Protein AF-A0A943XUE1-F1 (afdb_monomer_lite)

Structure (mmCIF, N/CA/C/O backbone):
data_AF-A0A943XUE1-F1
#
_entry.id   AF-A0A943XUE1-F1
#
loop_
_atom_site.group_PDB
_atom_site.id
_atom_site.type_symbol
_atom_site.label_atom_id
_atom_site.label_alt_id
_atom_site.label_comp_id
_atom_site.label_asym_id
_atom_site.label_entity_id
_atom_site.label_seq_id
_atom_site.pdbx_PDB_ins_code
_atom_site.Cartn_x
_atom_site.Cartn_y
_atom_site.Cartn_z
_atom_site.occupancy
_atom_site.B_iso_or_equiv
_atom_site.auth_seq_id
_atom_site.auth_comp_id
_atom_site.auth_asym_id
_atom_site.auth_atom_id
_atom_site.pdbx_PDB_model_num
ATOM 1 N N . MET A 1 1 ? 1.602 22.614 -31.320 1.00 66.50 1 MET A N 1
ATOM 2 C CA . MET A 1 1 ? 2.289 21.313 -31.301 1.00 66.50 1 MET A CA 1
ATOM 3 C C . MET A 1 1 ? 1.864 20.626 -30.026 1.00 66.50 1 MET A C 1
ATOM 5 O O . MET A 1 1 ? 1.993 21.239 -28.971 1.00 66.50 1 MET A O 1
ATOM 9 N N . GLY A 1 2 ? 1.195 19.482 -30.144 1.00 82.81 2 GLY A N 1
ATOM 10 C CA . GLY A 1 2 ? 0.862 18.646 -29.000 1.00 82.81 2 GLY A CA 1
ATOM 11 C C . GLY A 1 2 ? 2.062 17.785 -28.622 1.00 82.81 2 GLY A C 1
ATOM 12 O O . GLY A 1 2 ? 2.994 17.629 -29.408 1.00 82.81 2 GLY A O 1
ATOM 13 N N . HIS A 1 3 ? 2.031 17.239 -27.414 1.00 88.00 3 HIS A N 1
ATOM 14 C CA . HIS A 1 3 ? 3.008 16.267 -26.940 1.00 88.00 3 HIS A CA 1
ATOM 15 C C . HIS A 1 3 ? 2.251 15.032 -26.471 1.00 88.00 3 HIS A C 1
ATOM 17 O O . HIS A 1 3 ? 1.238 15.142 -25.774 1.00 88.00 3 HIS A O 1
ATOM 23 N N . CYS A 1 4 ? 2.730 13.863 -26.870 1.00 90.19 4 CYS A N 1
ATOM 24 C CA . CYS A 1 4 ? 2.205 12.579 -26.446 1.00 90.19 4 CYS A CA 1
ATOM 25 C C . CYS A 1 4 ? 3.261 11.897 -25.586 1.00 90.19 4 CYS A C 1
AT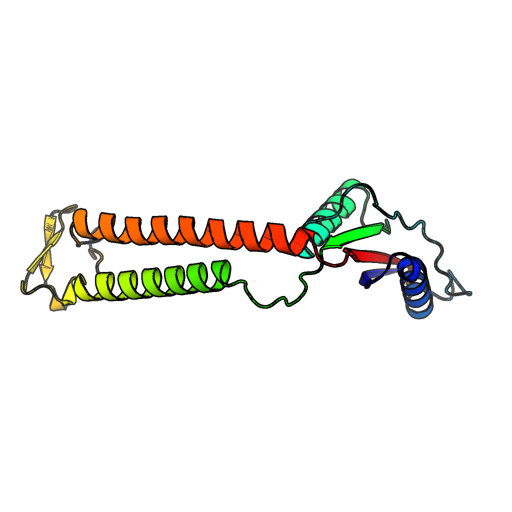OM 27 O O . CYS A 1 4 ? 4.371 11.670 -26.055 1.00 90.19 4 CYS A O 1
ATOM 29 N N . THR A 1 5 ? 2.925 11.580 -24.337 1.00 92.19 5 THR A N 1
ATOM 30 C CA . THR A 1 5 ? 3.843 10.943 -23.386 1.00 92.19 5 THR A CA 1
ATOM 31 C C . THR A 1 5 ? 3.242 9.648 -22.866 1.00 92.19 5 THR A C 1
ATOM 33 O O . THR A 1 5 ? 2.053 9.614 -22.547 1.00 92.19 5 THR A O 1
ATOM 36 N N . ASP A 1 6 ? 4.065 8.611 -22.733 1.00 93.62 6 ASP A N 1
ATOM 37 C CA . ASP A 1 6 ? 3.668 7.341 -22.128 1.00 93.62 6 ASP A CA 1
ATOM 38 C C . ASP A 1 6 ? 4.779 6.732 -21.256 1.00 93.62 6 ASP A C 1
ATOM 40 O O . ASP A 1 6 ? 5.960 7.074 -21.368 1.00 93.62 6 ASP A O 1
ATOM 44 N N . TYR A 1 7 ? 4.365 5.823 -20.375 1.00 95.00 7 TYR A N 1
ATOM 45 C CA . TYR A 1 7 ? 5.183 5.089 -19.421 1.00 95.00 7 TYR A CA 1
ATOM 46 C C . TYR A 1 7 ? 5.053 3.587 -19.667 1.00 95.00 7 TYR A C 1
ATOM 48 O O . TYR A 1 7 ? 4.097 2.935 -19.247 1.00 95.00 7 TYR A O 1
ATOM 56 N N . ILE A 1 8 ? 6.059 3.016 -20.320 1.00 95.44 8 ILE A N 1
ATOM 57 C CA . ILE A 1 8 ? 6.042 1.646 -20.824 1.00 95.44 8 ILE A CA 1
ATOM 58 C C . ILE A 1 8 ? 6.963 0.775 -19.968 1.00 95.44 8 ILE A C 1
ATOM 60 O O . ILE A 1 8 ? 8.129 1.100 -19.748 1.00 95.44 8 ILE A O 1
ATOM 64 N N . VAL A 1 9 ? 6.463 -0.369 -19.494 1.00 95.12 9 VAL A N 1
ATOM 65 C CA . VAL A 1 9 ? 7.287 -1.352 -18.773 1.00 95.12 9 VAL A CA 1
ATOM 66 C C . VAL A 1 9 ? 7.861 -2.372 -19.749 1.00 95.12 9 VAL A C 1
ATOM 68 O O . VAL A 1 9 ? 7.120 -3.058 -20.449 1.00 95.12 9 VAL A O 1
ATOM 71 N N . VAL A 1 10 ? 9.184 -2.524 -19.734 1.00 94.94 10 VAL A N 1
ATOM 72 C CA . VAL A 1 10 ? 9.928 -3.417 -20.627 1.00 94.94 10 VAL A CA 1
ATOM 73 C C . VAL A 1 10 ? 10.701 -4.463 -19.830 1.00 94.94 10 VAL A C 1
ATOM 75 O O . VAL A 1 10 ? 11.321 -4.164 -18.810 1.00 94.94 10 VAL A O 1
ATOM 78 N N . ASP A 1 11 ? 10.703 -5.707 -20.307 1.00 92.00 11 ASP A N 1
ATOM 79 C CA . ASP A 1 11 ? 11.358 -6.821 -19.614 1.00 92.00 11 ASP A CA 1
ATOM 80 C C . ASP A 1 11 ? 12.881 -6.850 -19.792 1.00 92.00 11 ASP A C 1
ATOM 82 O O . ASP A 1 11 ? 13.593 -7.328 -18.911 1.00 92.00 11 ASP A O 1
ATOM 86 N N . LYS A 1 12 ? 13.407 -6.377 -20.929 1.00 92.94 12 LYS A N 1
ATOM 87 C CA . LYS A 1 12 ? 14.844 -6.428 -21.239 1.00 92.94 12 LYS A CA 1
ATOM 88 C C . LYS A 1 12 ? 15.337 -5.094 -21.777 1.00 92.94 12 LYS A C 1
ATOM 90 O O . LYS A 1 12 ? 14.687 -4.470 -22.606 1.00 92.94 12 LYS A O 1
ATOM 95 N N . LYS A 1 13 ? 16.567 -4.725 -21.403 1.00 93.12 13 LYS A N 1
ATOM 96 C CA . LYS A 1 13 ? 17.231 -3.493 -21.865 1.00 93.12 13 LYS A CA 1
ATOM 97 C C . LYS A 1 13 ? 17.238 -3.355 -23.391 1.00 93.12 13 LYS A C 1
ATOM 99 O O . LYS A 1 13 ? 16.983 -2.282 -23.919 1.00 93.12 13 LYS A O 1
ATOM 104 N N . LYS A 1 14 ? 17.521 -4.449 -24.104 1.00 93.88 14 LYS A N 1
ATOM 105 C CA . LYS A 1 14 ? 17.614 -4.450 -25.573 1.00 93.88 14 LYS A CA 1
ATOM 106 C C . LYS A 1 14 ? 16.306 -4.067 -26.280 1.00 93.88 14 LYS A C 1
ATOM 108 O O . LYS A 1 14 ? 16.356 -3.665 -27.434 1.00 93.88 14 LYS A O 1
ATOM 113 N N . ASP A 1 15 ? 15.172 -4.179 -25.591 1.00 95.19 15 ASP A N 1
ATOM 114 C CA . ASP A 1 15 ? 13.852 -3.922 -26.161 1.00 95.19 15 ASP A CA 1
ATOM 115 C C . ASP A 1 15 ? 13.415 -2.451 -25.944 1.00 95.19 15 ASP A C 1
ATOM 117 O O . ASP A 1 15 ? 12.446 -2.014 -26.557 1.00 95.19 15 ASP A O 1
ATOM 121 N N . ILE A 1 16 ? 14.151 -1.659 -25.139 1.00 95.25 16 ILE A N 1
ATOM 122 C CA . ILE A 1 16 ? 13.842 -0.246 -24.816 1.00 95.25 16 ILE A CA 1
ATOM 123 C C . ILE A 1 16 ? 13.738 0.615 -26.079 1.00 95.25 16 ILE A C 1
ATOM 125 O O . ILE A 1 16 ? 12.750 1.314 -26.280 1.00 95.25 16 ILE A O 1
ATOM 129 N N . MET A 1 17 ? 14.748 0.557 -26.951 1.00 94.50 17 MET A N 1
ATOM 130 C CA . MET A 1 17 ? 14.734 1.355 -28.182 1.00 94.50 17 MET A CA 1
ATOM 131 C C . MET A 1 17 ? 13.642 0.891 -29.148 1.00 94.50 17 MET A C 1
ATOM 133 O O . MET A 1 17 ? 13.081 1.713 -29.863 1.00 94.50 17 MET A O 1
ATOM 137 N N . GLY A 1 18 ? 13.317 -0.407 -29.143 1.00 94.44 18 GLY A N 1
ATOM 138 C CA . GLY A 1 18 ? 12.231 -0.962 -29.950 1.00 94.44 18 GLY A CA 1
ATOM 139 C C . GLY A 1 18 ? 10.881 -0.367 -29.560 1.00 94.44 18 GLY A C 1
ATOM 140 O O . GLY A 1 18 ? 10.190 0.173 -30.415 1.00 94.44 18 GLY A O 1
ATOM 141 N N . VAL A 1 19 ? 10.547 -0.366 -28.264 1.00 95.38 19 VAL A N 1
ATOM 142 C CA . VAL A 1 19 ? 9.272 0.212 -27.801 1.00 95.38 19 VAL A CA 1
ATOM 143 C C . VAL A 1 19 ? 9.193 1.726 -28.003 1.00 95.38 19 VAL A C 1
ATOM 145 O O . VAL A 1 19 ? 8.123 2.227 -28.332 1.00 95.38 19 VAL A O 1
ATOM 148 N N . ALA A 1 20 ? 10.303 2.458 -27.860 1.00 94.44 20 ALA A N 1
ATOM 149 C CA . ALA A 1 20 ? 10.331 3.895 -28.137 1.00 94.44 20 ALA A CA 1
ATOM 150 C C . ALA A 1 20 ? 10.106 4.184 -29.631 1.00 94.44 20 ALA A C 1
ATOM 152 O O . ALA A 1 20 ? 9.349 5.086 -29.989 1.00 94.44 20 ALA A O 1
ATOM 153 N N . GLN A 1 21 ? 10.710 3.372 -30.504 1.00 94.69 21 GLN A N 1
ATOM 154 C CA . GLN A 1 21 ? 10.521 3.454 -31.948 1.00 94.69 21 GLN A CA 1
ATOM 155 C C . GLN A 1 21 ? 9.081 3.124 -32.360 1.00 94.69 21 GLN A C 1
ATOM 157 O O . GLN A 1 21 ? 8.502 3.843 -33.176 1.00 94.69 21 GLN A O 1
ATOM 162 N N . ASP A 1 22 ? 8.489 2.085 -31.774 1.00 95.12 22 ASP A N 1
ATOM 163 C CA . ASP A 1 22 ? 7.090 1.731 -32.010 1.00 95.12 22 ASP A CA 1
ATOM 164 C C . ASP A 1 22 ? 6.156 2.853 -31.536 1.00 95.12 22 ASP A C 1
ATOM 166 O O . ASP A 1 22 ? 5.279 3.288 -32.283 1.00 95.12 22 ASP A O 1
ATOM 170 N N . PHE A 1 23 ? 6.380 3.394 -30.333 1.00 94.31 23 PHE A N 1
ATOM 171 C CA . PHE A 1 23 ? 5.595 4.509 -29.804 1.00 94.31 23 PHE A CA 1
ATOM 172 C C . PHE A 1 23 ? 5.667 5.743 -30.713 1.00 94.31 23 PHE A C 1
ATOM 174 O O . PHE A 1 23 ? 4.630 6.313 -31.061 1.00 94.31 23 PHE A O 1
ATOM 181 N N . ALA A 1 24 ? 6.866 6.124 -31.161 1.00 93.25 24 ALA A N 1
ATOM 182 C CA . ALA A 1 24 ? 7.040 7.250 -32.070 1.00 93.25 24 ALA A CA 1
ATOM 183 C C . ALA A 1 24 ? 6.333 7.032 -33.410 1.00 93.25 24 ALA A C 1
ATOM 185 O O . ALA A 1 24 ? 5.672 7.939 -33.920 1.00 93.25 24 ALA A O 1
ATOM 186 N N . PHE A 1 25 ? 6.405 5.824 -33.965 1.00 93.44 25 PHE A N 1
ATOM 187 C CA . PHE A 1 25 ? 5.778 5.521 -35.244 1.00 93.44 25 PHE A CA 1
ATOM 188 C C . PHE A 1 25 ? 4.261 5.755 -35.213 1.00 93.44 25 PHE A C 1
ATOM 190 O O . PHE A 1 25 ? 3.702 6.295 -36.170 1.00 93.44 25 PHE A O 1
ATOM 197 N N . TYR A 1 26 ? 3.582 5.404 -34.121 1.00 92.56 26 TYR A N 1
ATOM 198 C CA . TYR A 1 26 ? 2.128 5.566 -34.036 1.00 92.56 26 TYR A CA 1
ATOM 199 C C . TYR A 1 26 ? 1.673 6.952 -33.575 1.00 92.56 26 TYR A C 1
ATOM 201 O O . TYR A 1 26 ? 0.574 7.362 -33.942 1.00 92.56 26 TYR A O 1
ATOM 209 N N . ASN A 1 27 ? 2.493 7.673 -32.806 1.00 92.44 27 ASN A N 1
ATOM 210 C CA . ASN A 1 27 ? 2.046 8.880 -32.105 1.00 92.44 27 ASN A CA 1
ATOM 211 C C . ASN A 1 27 ? 2.676 10.182 -32.614 1.00 92.44 27 ASN A C 1
ATOM 213 O O . ASN A 1 27 ? 2.208 11.255 -32.247 1.00 92.44 27 ASN A O 1
ATOM 217 N N . THR A 1 28 ? 3.709 10.122 -33.461 1.00 91.44 28 THR A N 1
ATOM 218 C CA . THR A 1 28 ? 4.345 11.338 -33.993 1.00 91.44 28 THR A CA 1
ATOM 219 C C . THR A 1 28 ? 3.490 12.055 -35.036 1.00 91.44 28 THR A C 1
ATOM 221 O O . THR A 1 28 ? 2.826 11.443 -35.880 1.00 91.44 28 THR A O 1
ATOM 224 N N . ASN A 1 29 ? 3.584 13.385 -35.054 1.00 89.56 29 ASN A N 1
ATOM 225 C CA . ASN A 1 29 ? 3.021 14.202 -36.117 1.00 89.56 29 ASN A CA 1
ATOM 226 C C . ASN A 1 29 ? 3.758 13.949 -37.438 1.00 89.56 29 ASN A C 1
ATOM 228 O O . ASN A 1 29 ? 4.914 14.339 -37.611 1.00 89.56 29 ASN A O 1
ATOM 232 N N . ARG A 1 30 ? 3.071 13.366 -38.423 1.00 89.44 30 ARG A N 1
ATOM 233 C CA . ARG A 1 30 ? 3.669 13.029 -39.727 1.00 89.44 30 ARG A CA 1
ATOM 234 C C . ARG A 1 30 ? 4.082 14.237 -40.572 1.00 89.44 30 ARG A C 1
ATOM 236 O O . ARG A 1 30 ? 4.833 14.061 -41.526 1.00 89.44 30 ARG A O 1
ATOM 243 N N . ARG A 1 31 ? 3.621 15.452 -40.253 1.00 88.81 31 ARG A N 1
ATOM 244 C CA . ARG A 1 31 ? 4.100 16.676 -40.919 1.00 88.81 31 ARG A CA 1
ATOM 245 C C . ARG A 1 31 ? 5.480 17.095 -40.420 1.00 88.81 31 ARG A C 1
ATOM 247 O O . ARG A 1 31 ? 6.270 17.593 -41.211 1.00 88.81 31 ARG A O 1
ATOM 254 N N . GLU A 1 32 ? 5.755 16.894 -39.134 1.00 85.31 32 GLU A N 1
ATOM 255 C CA . GLU A 1 32 ? 7.033 17.250 -38.500 1.00 85.31 32 GLU A CA 1
ATOM 256 C C . GLU A 1 32 ? 8.047 16.112 -38.590 1.00 85.31 32 GLU A C 1
ATOM 258 O O . GLU A 1 32 ? 9.239 16.343 -38.770 1.00 85.31 32 GLU A O 1
ATOM 263 N N . ASN A 1 33 ? 7.560 14.874 -38.522 1.00 86.56 33 ASN A N 1
ATOM 264 C CA . ASN A 1 33 ? 8.362 13.667 -38.592 1.00 86.56 33 ASN A CA 1
ATOM 265 C C . ASN A 1 33 ? 7.742 12.669 -39.587 1.00 86.56 33 ASN A C 1
ATOM 267 O O . ASN A 1 33 ? 7.040 11.734 -39.188 1.00 86.56 33 ASN A O 1
ATOM 271 N N . PRO A 1 34 ? 7.974 12.851 -40.901 1.00 88.19 34 PRO A N 1
ATOM 272 C CA . PRO A 1 34 ? 7.380 11.997 -41.930 1.00 88.19 34 PRO A CA 1
ATOM 273 C C . PRO A 1 34 ? 7.750 10.515 -41.790 1.00 88.19 34 PRO A C 1
ATOM 275 O O . PRO A 1 34 ? 6.907 9.646 -42.022 1.00 88.19 34 PRO A O 1
ATOM 278 N N . SER A 1 35 ? 8.978 10.209 -41.354 1.00 86.50 35 SER A N 1
ATOM 279 C CA . SER A 1 35 ? 9.430 8.834 -41.102 1.00 86.50 35 SER A CA 1
ATOM 280 C C . SER A 1 35 ? 8.702 8.187 -39.922 1.00 86.50 35 SER A C 1
ATOM 282 O O . SER A 1 35 ? 8.535 6.968 -39.902 1.00 86.50 35 SER A O 1
ATOM 284 N N . GLY A 1 36 ? 8.236 8.979 -38.951 1.00 87.06 36 GLY A N 1
ATOM 285 C CA . GLY A 1 36 ? 7.764 8.474 -37.660 1.00 87.06 36 GLY A CA 1
ATOM 286 C C . GLY A 1 36 ? 8.879 7.788 -36.871 1.00 87.06 36 GLY A C 1
ATOM 287 O O . GLY A 1 36 ? 8.626 6.881 -36.080 1.00 87.06 36 GLY A O 1
ATOM 288 N N . SER A 1 37 ? 10.132 8.166 -37.136 1.00 88.19 37 SER A N 1
ATOM 289 C CA . SER A 1 37 ? 11.291 7.647 -36.416 1.00 88.19 37 SER A CA 1
ATOM 290 C C . SER A 1 37 ? 11.363 8.256 -35.022 1.00 88.19 37 SER A C 1
ATOM 292 O O . SER A 1 37 ? 11.033 9.425 -34.832 1.00 88.19 37 SER A O 1
ATOM 294 N N . TYR A 1 38 ? 11.804 7.487 -34.036 1.00 91.19 38 TYR A N 1
ATOM 295 C CA . TYR A 1 38 ? 12.106 8.048 -32.729 1.00 91.19 38 TYR A CA 1
ATOM 296 C C . TYR A 1 38 ? 13.398 8.869 -32.824 1.00 91.19 38 TYR A C 1
ATOM 298 O O . TYR A 1 38 ? 14.445 8.337 -33.191 1.00 91.19 38 TYR A O 1
ATOM 306 N N . ASN A 1 39 ? 13.310 10.169 -32.531 1.00 83.50 39 ASN A N 1
ATOM 307 C CA . ASN A 1 39 ? 14.402 11.128 -32.745 1.00 83.50 39 ASN A CA 1
ATOM 308 C C . ASN A 1 39 ? 14.907 11.779 -31.439 1.00 83.50 39 ASN A C 1
ATOM 310 O O . ASN A 1 39 ? 15.793 12.630 -31.494 1.00 83.50 39 ASN A O 1
ATOM 314 N N . ASN A 1 40 ? 14.368 11.388 -30.280 1.00 84.38 40 ASN A N 1
ATOM 315 C CA . ASN A 1 40 ? 14.775 11.926 -28.983 1.00 84.38 40 ASN A CA 1
ATOM 316 C C . ASN A 1 40 ? 15.979 11.175 -28.400 1.00 84.38 40 ASN A C 1
ATOM 318 O O . ASN A 1 40 ? 16.260 10.021 -28.733 1.00 84.38 40 ASN A O 1
ATOM 322 N N . VAL A 1 41 ? 16.692 11.833 -27.484 1.00 87.50 41 VAL A N 1
ATOM 323 C CA . VAL A 1 41 ? 17.754 11.194 -26.698 1.00 87.50 41 VAL A CA 1
ATOM 324 C C . VAL A 1 41 ? 17.112 10.472 -25.516 1.00 87.50 41 VAL A C 1
ATOM 326 O O . VAL A 1 41 ? 16.501 11.108 -24.664 1.00 87.50 41 VAL A O 1
ATOM 329 N N . LEU A 1 42 ? 17.249 9.142 -25.477 1.00 91.44 42 LEU A N 1
ATOM 330 C CA . LEU A 1 42 ? 16.746 8.304 -24.388 1.00 91.44 42 LEU A CA 1
ATOM 331 C C . LEU A 1 42 ? 17.861 8.013 -23.376 1.00 91.44 42 LEU A C 1
ATOM 333 O O . LEU A 1 42 ? 18.783 7.243 -23.658 1.00 91.44 42 LEU A O 1
ATOM 337 N N . ASP A 1 43 ? 17.745 8.576 -22.176 1.00 92.50 43 ASP A N 1
ATOM 338 C CA . ASP A 1 43 ? 18.703 8.358 -21.091 1.00 92.50 43 ASP A CA 1
ATOM 339 C C . ASP A 1 43 ? 18.441 7.026 -20.369 1.00 92.50 43 ASP A C 1
ATOM 341 O O . ASP A 1 43 ? 17.480 6.876 -19.611 1.00 92.50 43 ASP A O 1
ATOM 345 N N . ILE A 1 44 ? 19.326 6.043 -20.543 1.00 92.94 44 ILE A N 1
ATOM 346 C CA . ILE A 1 44 ? 19.240 4.757 -19.834 1.00 92.94 44 ILE A CA 1
ATOM 347 C C . ILE A 1 44 ? 19.984 4.856 -18.492 1.00 92.94 44 ILE A C 1
ATOM 349 O O . ILE A 1 44 ? 21.213 4.894 -18.442 1.00 92.94 44 ILE A O 1
ATOM 353 N N . LEU A 1 45 ? 19.244 4.871 -17.380 1.00 90.44 45 LEU A N 1
ATOM 354 C CA . LEU A 1 45 ? 19.782 5.116 -16.038 1.00 90.44 45 LEU A CA 1
ATOM 355 C C . LEU A 1 45 ? 20.272 3.828 -15.362 1.00 90.44 45 LEU A C 1
ATOM 357 O O . LEU A 1 45 ? 19.621 3.281 -14.479 1.00 90.44 45 LEU A O 1
ATOM 361 N N . GLU A 1 46 ? 21.456 3.348 -15.742 1.00 82.94 46 GLU A N 1
ATOM 362 C CA . GLU A 1 46 ? 21.996 2.065 -15.245 1.00 82.94 46 GLU A CA 1
ATOM 363 C C . GLU A 1 46 ? 22.606 2.123 -13.834 1.00 82.94 46 GLU A C 1
ATOM 365 O O . GLU A 1 46 ? 22.945 1.087 -13.266 1.00 82.94 46 GLU A O 1
ATOM 370 N N . GLY A 1 47 ? 22.763 3.320 -13.261 1.00 81.00 47 GLY A N 1
ATOM 371 C CA . GLY A 1 47 ? 23.492 3.510 -12.003 1.00 81.00 47 GLY A CA 1
ATOM 372 C C . GLY A 1 47 ? 22.803 2.926 -10.765 1.00 81.00 47 GLY A C 1
ATOM 373 O O . GLY A 1 47 ? 23.480 2.429 -9.867 1.00 81.00 47 GLY A O 1
ATOM 374 N N . THR A 1 48 ? 21.469 2.953 -10.717 1.00 86.62 48 THR A N 1
ATOM 375 C CA . THR A 1 48 ? 20.692 2.508 -9.550 1.00 86.62 48 THR A CA 1
ATOM 376 C C . THR A 1 48 ? 19.490 1.696 -10.001 1.00 86.62 48 THR A C 1
ATOM 378 O O . THR A 1 48 ? 18.632 2.208 -10.714 1.00 86.62 48 THR A O 1
ATOM 381 N N . VAL A 1 49 ? 19.395 0.448 -9.534 1.00 90.38 49 VAL A N 1
ATOM 382 C CA . VAL A 1 49 ? 18.201 -0.390 -9.719 1.00 90.38 49 VAL A CA 1
ATOM 383 C C . VAL A 1 49 ? 17.243 -0.168 -8.554 1.00 90.38 49 VAL A C 1
ATOM 385 O O . VAL A 1 49 ? 17.599 -0.388 -7.393 1.00 90.38 49 VAL A O 1
ATOM 388 N N . TYR A 1 50 ? 16.023 0.255 -8.868 1.00 90.50 50 TYR A N 1
ATOM 389 C CA . TYR A 1 50 ? 14.995 0.587 -7.885 1.00 90.50 50 TYR A CA 1
ATOM 390 C C . TYR A 1 50 ? 14.321 -0.666 -7.309 1.00 90.50 50 TYR A C 1
ATOM 392 O O . TYR A 1 50 ? 14.256 -1.714 -7.953 1.00 90.50 50 TYR A O 1
ATOM 400 N N . GLU A 1 51 ? 13.855 -0.576 -6.057 1.00 85.94 51 GLU A N 1
ATOM 401 C CA . GLU A 1 51 ? 13.366 -1.739 -5.295 1.00 85.94 51 GLU A CA 1
ATOM 402 C C . GLU A 1 51 ? 12.114 -2.387 -5.904 1.00 85.94 51 GLU A C 1
ATOM 404 O O . GLU A 1 51 ? 11.922 -3.595 -5.756 1.00 85.94 51 GLU A O 1
ATOM 409 N N . ASP A 1 52 ? 11.281 -1.584 -6.563 1.00 88.12 52 ASP A N 1
ATOM 410 C CA . ASP A 1 52 ? 10.008 -1.952 -7.173 1.00 88.12 52 ASP A CA 1
ATOM 411 C C . ASP A 1 52 ? 9.553 -0.876 -8.180 1.00 88.12 52 ASP A C 1
ATOM 413 O O . ASP A 1 52 ? 10.219 0.144 -8.382 1.00 88.12 52 ASP A O 1
ATOM 417 N N . PHE A 1 53 ? 8.413 -1.134 -8.827 1.00 89.44 53 PHE A N 1
ATOM 418 C CA . PHE A 1 53 ? 7.777 -0.228 -9.784 1.00 89.44 53 PHE A CA 1
ATOM 419 C C . PHE A 1 53 ? 7.409 1.126 -9.160 1.00 89.44 53 PHE A C 1
ATOM 421 O O . PHE A 1 53 ? 7.644 2.162 -9.774 1.00 89.44 53 PHE A O 1
ATOM 428 N N . ASP A 1 54 ? 6.900 1.139 -7.925 1.00 89.75 54 ASP A N 1
ATOM 429 C CA . ASP A 1 54 ? 6.488 2.374 -7.247 1.00 89.75 54 ASP A CA 1
ATOM 430 C C . ASP A 1 54 ? 7.690 3.288 -6.969 1.00 89.75 54 ASP A C 1
ATOM 432 O O . ASP A 1 54 ? 7.633 4.497 -7.197 1.00 89.75 54 ASP A O 1
ATOM 436 N N . SER A 1 55 ? 8.816 2.706 -6.551 1.00 90.50 55 SER A N 1
ATOM 437 C CA . SER A 1 55 ? 10.078 3.423 -6.355 1.00 90.50 55 SER A CA 1
ATOM 438 C C . SER A 1 55 ? 10.620 3.996 -7.669 1.00 90.50 55 SER A C 1
ATOM 440 O O . SER A 1 55 ? 11.160 5.103 -7.681 1.00 90.50 55 SER A O 1
ATOM 442 N N . ALA A 1 56 ? 10.470 3.260 -8.776 1.00 92.50 56 ALA A N 1
ATOM 443 C CA . ALA A 1 56 ? 10.858 3.727 -10.105 1.00 92.50 56 ALA A CA 1
ATOM 444 C C . ALA A 1 56 ? 9.963 4.872 -10.600 1.00 92.50 56 ALA A C 1
ATOM 446 O O . ALA A 1 56 ? 10.479 5.855 -11.125 1.00 92.50 56 ALA A O 1
ATOM 447 N N . ASN A 1 57 ? 8.649 4.794 -10.368 1.00 92.69 57 ASN A N 1
ATOM 448 C CA . ASN A 1 57 ? 7.710 5.873 -10.687 1.00 92.69 57 ASN A CA 1
ATOM 449 C C . ASN A 1 57 ? 8.005 7.141 -9.892 1.00 92.69 57 ASN A C 1
ATOM 451 O O . ASN A 1 57 ? 8.019 8.230 -10.455 1.00 92.69 57 ASN A O 1
ATOM 455 N N . LEU A 1 58 ? 8.297 7.011 -8.595 1.00 94.00 58 LEU A N 1
ATOM 456 C CA . LEU A 1 58 ? 8.667 8.162 -7.775 1.00 94.00 58 LEU A CA 1
ATOM 457 C C . LEU A 1 58 ? 9.934 8.833 -8.317 1.00 94.00 58 LEU A C 1
ATOM 459 O O . LEU A 1 58 ? 9.999 10.061 -8.383 1.00 94.00 58 LEU A O 1
ATOM 463 N N . LYS A 1 59 ? 10.912 8.039 -8.778 1.00 94.19 59 LYS A N 1
ATOM 464 C CA . LYS A 1 59 ? 12.084 8.590 -9.462 1.00 94.19 59 LYS A CA 1
ATOM 465 C C . LYS A 1 59 ? 11.726 9.251 -10.790 1.00 94.19 59 LYS A C 1
ATOM 467 O O . LYS A 1 59 ? 12.290 10.297 -11.099 1.00 94.19 59 LYS A O 1
ATOM 472 N N . ALA A 1 60 ? 10.824 8.666 -11.569 1.00 93.00 60 ALA A N 1
ATOM 473 C CA . ALA A 1 60 ? 10.383 9.253 -12.825 1.00 93.00 60 ALA A CA 1
ATOM 474 C C . ALA A 1 60 ? 9.791 10.653 -12.606 1.00 93.00 60 ALA A C 1
ATOM 476 O O . ALA A 1 60 ? 10.248 11.607 -13.231 1.00 93.00 60 ALA A O 1
ATOM 477 N N . SER A 1 61 ? 8.881 10.805 -11.640 1.00 92.62 61 SER A N 1
ATOM 478 C CA . SER A 1 61 ? 8.302 12.106 -11.278 1.00 92.62 61 SER A CA 1
ATOM 479 C C . SER A 1 61 ? 9.350 13.110 -10.777 1.00 92.62 61 SER A C 1
ATOM 481 O O . SER A 1 61 ? 9.298 14.298 -11.102 1.00 92.62 61 SER A O 1
ATOM 483 N N . GLU A 1 62 ? 10.339 12.649 -10.004 1.00 93.25 62 GLU A N 1
ATOM 484 C CA . GLU A 1 62 ? 11.471 13.481 -9.577 1.00 93.25 62 GLU A CA 1
ATOM 485 C C . GLU A 1 62 ? 12.29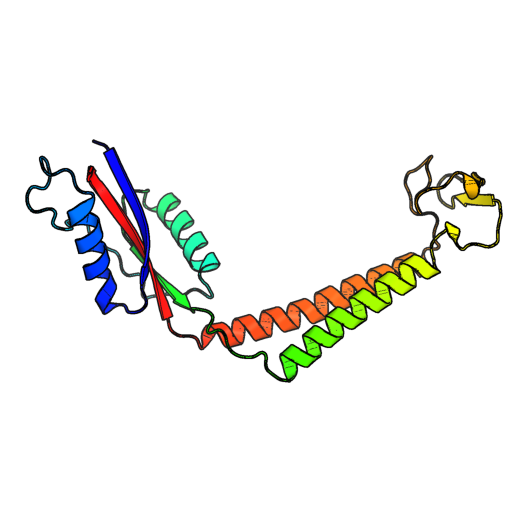2 13.976 -10.785 1.00 93.25 62 GLU A C 1
ATOM 487 O O . GLU A 1 62 ? 12.629 15.156 -10.871 1.00 93.25 62 GLU A O 1
ATOM 492 N N . LEU A 1 63 ? 12.589 13.093 -11.745 1.00 91.50 63 LEU A N 1
ATOM 493 C CA . LEU A 1 63 ? 13.344 13.436 -12.952 1.00 91.50 63 LEU A CA 1
ATOM 494 C C . LEU A 1 63 ? 12.589 14.408 -13.851 1.00 91.50 63 LEU A C 1
ATOM 496 O O . LEU A 1 63 ? 13.210 15.328 -14.374 1.00 91.50 63 LEU A O 1
ATOM 500 N N . GLU A 1 64 ? 11.278 14.246 -14.004 1.00 90.44 64 GLU A N 1
ATOM 501 C CA . GLU A 1 64 ? 10.447 15.208 -14.732 1.00 90.44 64 GLU A CA 1
ATOM 502 C C . GLU A 1 64 ? 10.484 16.592 -14.089 1.00 90.44 64 GLU A C 1
ATOM 504 O O . GLU A 1 64 ? 10.577 17.593 -14.794 1.00 90.44 64 GLU A O 1
ATOM 509 N N . THR A 1 65 ? 10.476 16.650 -12.756 1.00 90.38 65 THR A N 1
ATOM 510 C CA . THR A 1 65 ? 10.548 17.916 -12.015 1.00 90.38 65 THR A CA 1
ATOM 511 C C . THR A 1 65 ? 11.901 18.607 -12.210 1.00 90.38 65 THR A C 1
ATOM 513 O O . THR A 1 65 ? 11.961 19.824 -12.351 1.00 90.38 65 THR A O 1
ATOM 516 N N . ILE A 1 66 ? 12.995 17.839 -12.217 1.00 88.81 66 ILE A N 1
ATOM 517 C CA . ILE A 1 66 ? 14.363 18.379 -12.285 1.00 88.81 66 ILE A CA 1
ATOM 518 C C . ILE A 1 66 ? 14.788 18.697 -13.721 1.00 88.81 66 ILE A C 1
ATOM 520 O O . ILE A 1 66 ? 15.406 19.728 -13.971 1.00 88.81 66 ILE A O 1
ATOM 524 N N . ARG A 1 67 ? 14.525 17.781 -14.656 1.00 85.38 67 ARG A N 1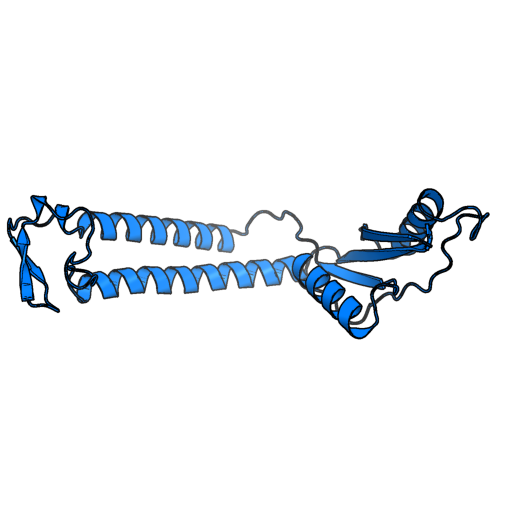
ATOM 525 C CA . ARG A 1 67 ? 15.024 17.850 -16.037 1.00 85.38 67 ARG A CA 1
ATOM 526 C C . ARG A 1 67 ? 13.995 18.447 -16.994 1.00 85.38 67 ARG A C 1
ATOM 528 O O . ARG A 1 67 ? 14.372 18.952 -18.047 1.00 85.38 67 ARG A O 1
ATOM 535 N N . GLY A 1 68 ? 12.714 18.396 -16.637 1.00 81.38 68 GLY A N 1
ATOM 536 C CA . GLY A 1 68 ? 11.593 18.774 -17.491 1.00 81.38 68 GLY A CA 1
ATOM 537 C C . GLY A 1 68 ? 10.876 17.565 -18.097 1.00 81.38 68 GLY A C 1
ATOM 538 O O . GLY A 1 68 ? 11.455 16.487 -18.272 1.00 81.38 68 GLY A O 1
ATOM 539 N N . SER A 1 69 ? 9.604 17.766 -18.445 1.00 79.00 69 SER A N 1
ATOM 540 C CA . SER A 1 69 ? 8.673 16.736 -18.929 1.00 79.00 69 SER A CA 1
ATOM 541 C C . SER A 1 69 ? 8.957 16.217 -20.342 1.00 79.00 69 SER A C 1
ATOM 543 O O . SER A 1 69 ? 8.339 15.236 -20.734 1.00 79.00 69 SER A O 1
ATOM 545 N N . TYR A 1 70 ? 9.890 16.807 -21.089 1.00 83.00 70 TYR A N 1
ATOM 546 C CA . TYR A 1 70 ? 10.231 16.389 -22.461 1.00 83.00 70 TYR A CA 1
ATOM 547 C C . TYR A 1 70 ? 11.405 15.408 -22.540 1.00 83.00 70 TYR A C 1
ATOM 549 O O . TYR A 1 70 ? 11.760 14.952 -23.616 1.00 83.00 70 TYR A O 1
ATOM 557 N N . ASN A 1 71 ? 12.052 15.095 -21.412 1.00 87.31 71 ASN A N 1
ATOM 558 C CA . ASN A 1 71 ? 13.166 14.150 -21.432 1.00 87.31 71 ASN A CA 1
ATOM 559 C C . ASN A 1 71 ? 12.669 12.714 -21.340 1.00 87.31 71 ASN A C 1
ATOM 561 O O . ASN A 1 71 ? 11.880 12.383 -20.443 1.00 87.31 71 ASN A O 1
ATOM 565 N N . ASP A 1 72 ? 13.233 11.880 -22.203 1.00 93.44 72 ASP A N 1
ATOM 566 C CA . ASP A 1 72 ? 12.982 10.450 -22.258 1.00 93.44 72 ASP A CA 1
ATOM 567 C C . ASP A 1 72 ? 14.048 9.704 -21.467 1.00 93.44 72 ASP A C 1
ATOM 569 O O . ASP A 1 72 ? 15.243 10.006 -21.524 1.00 93.44 72 ASP A O 1
ATOM 573 N N . PHE A 1 73 ? 13.611 8.727 -20.681 1.00 94.56 73 PHE A N 1
ATOM 574 C CA . PHE A 1 73 ? 14.506 7.971 -19.818 1.00 94.56 73 PHE A CA 1
ATOM 575 C C . PHE A 1 73 ? 14.000 6.556 -19.577 1.00 94.56 73 PHE A C 1
ATOM 577 O O . PHE A 1 73 ? 12.801 6.283 -19.602 1.00 94.56 73 PHE A O 1
ATOM 584 N N . ALA A 1 74 ? 14.931 5.657 -19.274 1.00 96.31 74 ALA A N 1
ATOM 585 C CA . ALA A 1 74 ? 14.636 4.308 -18.824 1.00 96.31 74 ALA A CA 1
ATOM 586 C C . ALA A 1 74 ? 15.219 4.066 -17.428 1.00 96.31 74 ALA A C 1
ATOM 588 O O . ALA A 1 74 ? 16.428 4.182 -17.217 1.00 96.31 74 ALA A O 1
ATOM 589 N N . ILE A 1 75 ? 14.355 3.697 -16.483 1.00 95.75 75 ILE A N 1
ATOM 590 C CA . ILE A 1 75 ? 14.695 3.449 -15.079 1.00 95.75 75 ILE A CA 1
ATOM 591 C C . ILE A 1 75 ? 14.595 1.944 -14.792 1.00 95.75 75 ILE A C 1
ATOM 593 O O . ILE A 1 75 ? 13.507 1.376 -14.918 1.00 95.75 75 ILE A O 1
ATOM 597 N N . PRO A 1 76 ? 15.684 1.275 -14.379 1.00 95.25 76 PRO A N 1
ATOM 598 C CA . PRO A 1 76 ? 15.642 -0.138 -14.039 1.00 95.25 76 PRO A CA 1
ATOM 599 C C . PRO A 1 76 ? 15.038 -0.353 -12.647 1.00 95.25 76 PRO A C 1
ATOM 601 O O . PRO A 1 76 ? 15.377 0.340 -11.689 1.00 95.25 76 PRO A O 1
ATOM 604 N N . PHE A 1 77 ? 14.194 -1.369 -12.497 1.00 92.38 77 PHE A N 1
ATOM 605 C CA . PHE A 1 77 ? 13.605 -1.758 -11.219 1.00 92.38 77 PHE A CA 1
ATOM 606 C C . PHE A 1 77 ? 13.458 -3.270 -11.095 1.00 92.38 77 PHE A C 1
ATOM 608 O O . PHE A 1 77 ? 13.342 -3.992 -12.086 1.00 92.38 77 PHE A O 1
ATOM 615 N N . TYR A 1 78 ? 13.438 -3.771 -9.864 1.00 89.25 78 TYR A N 1
ATOM 616 C CA . TYR A 1 78 ? 13.160 -5.179 -9.622 1.00 89.25 78 TYR A CA 1
ATOM 617 C C . TYR A 1 78 ? 11.670 -5.474 -9.786 1.00 89.25 78 TYR A C 1
ATOM 619 O O . TYR A 1 78 ? 10.826 -4.947 -9.062 1.00 89.25 78 TYR A O 1
ATOM 627 N N . SER A 1 79 ? 11.332 -6.378 -10.704 1.00 83.50 79 SER A N 1
ATOM 628 C CA . SER A 1 79 ? 9.977 -6.910 -10.765 1.00 83.50 79 SER A CA 1
ATOM 629 C C . SER A 1 79 ? 9.790 -7.956 -9.673 1.00 83.50 79 SER A C 1
ATOM 631 O O . SER A 1 79 ? 10.587 -8.890 -9.529 1.00 83.50 79 SER A O 1
ATOM 633 N N . SER A 1 80 ? 8.714 -7.815 -8.902 1.00 69.06 80 SER A N 1
ATOM 634 C CA . SER A 1 80 ? 8.285 -8.850 -7.974 1.00 69.06 80 SER A CA 1
ATOM 635 C C . SER A 1 80 ? 7.908 -10.098 -8.773 1.00 69.06 80 SER A C 1
ATOM 637 O O . SER A 1 80 ? 6.842 -10.202 -9.378 1.00 69.06 80 SER A O 1
ATOM 639 N N . VAL A 1 81 ? 8.794 -11.094 -8.783 1.00 61.53 81 VAL A N 1
ATOM 640 C CA . VAL A 1 81 ? 8.387 -12.438 -9.194 1.00 61.53 81 VAL A CA 1
ATOM 641 C C . VAL A 1 81 ? 7.295 -12.855 -8.214 1.00 61.53 81 VAL A C 1
ATOM 643 O O . VAL A 1 81 ? 7.502 -12.746 -7.002 1.00 61.53 81 VAL A O 1
ATOM 646 N N . LYS A 1 82 ? 6.147 -13.331 -8.713 1.00 59.44 82 LYS A N 1
ATOM 647 C CA . LYS A 1 82 ? 5.131 -14.022 -7.901 1.00 59.44 82 LYS A CA 1
ATOM 648 C C . LYS A 1 82 ? 5.746 -15.308 -7.344 1.00 59.44 82 LYS A C 1
ATOM 650 O O . LYS A 1 82 ? 5.504 -16.401 -7.838 1.00 59.44 82 LYS A O 1
ATOM 655 N N . GLN A 1 83 ? 6.631 -15.171 -6.366 1.00 66.44 83 GLN A N 1
ATOM 656 C CA . GLN A 1 83 ? 7.227 -16.293 -5.676 1.00 66.44 83 GLN A CA 1
ATOM 657 C C . GLN A 1 83 ? 6.296 -16.675 -4.544 1.00 66.44 83 GLN A C 1
ATOM 659 O O . GLN A 1 83 ? 5.875 -15.818 -3.762 1.00 66.44 83 GLN A O 1
ATOM 664 N N . GLU A 1 84 ? 6.062 -17.974 -4.404 1.00 76.44 84 GLU A N 1
ATOM 665 C CA . GLU A 1 84 ? 5.388 -18.508 -3.232 1.00 76.44 84 GLU A CA 1
ATOM 666 C C . GLU A 1 84 ? 6.022 -17.940 -1.945 1.00 76.44 84 GLU A C 1
ATOM 668 O O . GLU A 1 84 ? 7.261 -17.837 -1.830 1.00 76.44 84 GLU A O 1
ATOM 673 N N . PRO A 1 85 ? 5.204 -17.523 -0.962 1.00 82.31 85 PRO A N 1
ATOM 674 C CA . PRO A 1 85 ? 5.725 -17.055 0.307 1.00 82.31 85 PRO A CA 1
ATOM 675 C C . PRO A 1 85 ? 6.526 -18.181 0.967 1.00 82.31 85 PRO A C 1
ATOM 677 O O . PRO A 1 85 ? 6.084 -19.330 1.044 1.00 82.31 85 PRO A O 1
ATOM 680 N N . THR A 1 86 ? 7.728 -17.855 1.447 1.00 87.69 86 THR A N 1
ATOM 681 C CA . THR A 1 86 ? 8.558 -18.827 2.166 1.00 87.69 86 THR A CA 1
ATOM 682 C C . THR A 1 86 ? 7.846 -19.296 3.431 1.00 87.69 86 THR A C 1
ATOM 684 O O . THR A 1 86 ? 6.962 -18.617 3.956 1.00 87.69 86 THR A O 1
ATOM 687 N N . LYS A 1 87 ? 8.282 -20.428 3.996 1.00 91.50 87 LYS A N 1
ATOM 688 C CA . LYS A 1 87 ? 7.795 -20.906 5.302 1.00 91.50 87 LYS A CA 1
ATOM 689 C C . LYS A 1 87 ? 7.874 -19.814 6.380 1.00 91.50 87 LYS A C 1
ATOM 691 O O . LYS A 1 87 ? 6.953 -19.669 7.177 1.00 91.50 87 LYS A O 1
ATOM 696 N N . GLN A 1 88 ? 8.935 -19.005 6.357 1.00 92.19 88 GLN A N 1
ATOM 697 C CA . GLN A 1 88 ? 9.093 -17.858 7.252 1.00 92.19 88 GLN A CA 1
ATOM 698 C C . GLN A 1 88 ? 8.013 -16.790 7.025 1.00 92.19 88 GLN A C 1
ATOM 700 O O . GLN A 1 88 ? 7.402 -16.347 7.993 1.00 92.19 88 GLN A O 1
ATOM 705 N N . MET A 1 89 ? 7.731 -16.411 5.774 1.00 91.50 89 MET A N 1
ATOM 706 C CA . MET A 1 89 ? 6.667 -15.447 5.462 1.00 91.50 89 MET A CA 1
ATOM 707 C C . MET A 1 89 ? 5.284 -15.988 5.832 1.00 91.50 89 MET A C 1
ATOM 709 O O . MET A 1 89 ? 4.522 -15.281 6.478 1.00 91.50 89 MET A O 1
ATOM 713 N N . LYS A 1 90 ? 4.986 -17.257 5.513 1.00 93.69 90 LYS A N 1
ATOM 714 C CA . LYS A 1 90 ? 3.727 -17.919 5.901 1.00 93.69 90 LYS A CA 1
ATOM 715 C C . LYS A 1 90 ? 3.534 -17.891 7.424 1.00 93.69 90 LYS A C 1
ATOM 717 O O . LYS A 1 90 ? 2.442 -17.603 7.901 1.00 93.69 90 LYS A O 1
ATOM 722 N N . ASN A 1 91 ? 4.598 -18.113 8.198 1.00 95.38 91 ASN A N 1
ATOM 723 C CA . ASN A 1 91 ? 4.549 -18.007 9.658 1.00 95.38 91 ASN A CA 1
ATOM 724 C C . ASN A 1 91 ? 4.306 -16.572 10.152 1.00 95.38 91 ASN A C 1
ATOM 726 O O . ASN A 1 91 ? 3.574 -16.389 11.121 1.00 95.38 91 ASN A O 1
ATOM 730 N N . LEU A 1 92 ? 4.909 -15.561 9.518 1.00 95.88 92 LEU A N 1
ATOM 731 C CA . LEU A 1 92 ? 4.677 -14.155 9.870 1.00 95.88 92 LEU A CA 1
ATOM 732 C C . LEU A 1 92 ? 3.246 -13.718 9.541 1.00 95.88 92 LEU A C 1
ATOM 734 O O . LEU A 1 92 ? 2.618 -13.077 10.374 1.00 95.88 92 LEU A O 1
ATOM 738 N N . ILE A 1 93 ? 2.710 -14.127 8.389 1.00 94.19 93 ILE A N 1
ATOM 739 C CA . ILE A 1 93 ? 1.321 -13.857 7.989 1.00 94.19 93 ILE A CA 1
ATOM 740 C C . ILE A 1 93 ? 0.348 -14.460 9.007 1.00 94.19 93 ILE A C 1
ATOM 742 O O . ILE A 1 93 ? -0.470 -13.737 9.561 1.00 94.19 93 ILE A O 1
ATOM 746 N N . ARG A 1 94 ? 0.521 -15.738 9.369 1.00 96.69 94 ARG A N 1
ATOM 747 C CA . ARG A 1 94 ? -0.293 -16.382 10.418 1.00 96.69 94 ARG A CA 1
ATOM 748 C C . ARG A 1 94 ? -0.218 -15.657 11.763 1.00 96.69 94 ARG A C 1
ATOM 750 O O . ARG A 1 94 ? -1.194 -15.613 12.503 1.00 96.69 94 ARG A O 1
ATOM 757 N N . ARG A 1 95 ? 0.951 -15.107 12.115 1.00 96.75 95 ARG A N 1
ATOM 758 C CA . ARG A 1 95 ? 1.106 -14.299 13.336 1.00 96.75 95 ARG A CA 1
ATOM 759 C C . ARG A 1 95 ? 0.347 -12.979 13.242 1.00 96.75 95 ARG A C 1
ATOM 761 O O . ARG A 1 95 ? -0.251 -12.596 14.238 1.00 96.75 95 ARG A O 1
ATOM 768 N N . LEU A 1 96 ? 0.364 -12.307 12.090 1.00 96.94 96 LEU A N 1
ATOM 769 C CA . LEU A 1 96 ? -0.418 -11.085 11.871 1.00 96.94 96 LEU A CA 1
ATOM 770 C C . LEU A 1 96 ? -1.913 -11.367 11.998 1.00 96.94 96 LEU A C 1
ATOM 772 O O . LEU A 1 96 ? -2.577 -10.694 12.775 1.00 96.94 96 LEU A O 1
ATOM 776 N N . GLU A 1 97 ? -2.404 -12.404 11.316 1.00 96.56 97 GLU A N 1
ATOM 777 C CA . GLU A 1 97 ? -3.801 -12.846 11.404 1.00 96.56 97 GLU A CA 1
ATOM 778 C C . GLU A 1 97 ? -4.200 -13.112 12.855 1.00 96.56 97 GLU A C 1
ATOM 780 O O . GLU A 1 97 ? -5.195 -12.574 13.334 1.00 96.56 97 GLU A O 1
ATOM 785 N N . LYS A 1 98 ? -3.371 -13.867 13.586 1.00 97.44 98 LYS A N 1
ATOM 786 C CA . LYS A 1 98 ? -3.612 -14.146 15.000 1.00 97.44 98 LYS A CA 1
ATOM 787 C C . LYS A 1 98 ? -3.664 -12.872 15.844 1.00 97.44 98 LYS A C 1
ATOM 789 O O . LYS A 1 98 ? -4.587 -12.721 16.628 1.00 97.44 98 LYS A O 1
ATOM 794 N N . ILE A 1 99 ? -2.715 -11.948 15.681 1.00 97.25 99 ILE A N 1
ATOM 795 C CA . ILE A 1 99 ? -2.709 -10.677 16.426 1.00 97.25 99 ILE A CA 1
ATOM 796 C C . ILE A 1 99 ? -3.985 -9.876 16.143 1.00 97.25 99 ILE A C 1
ATOM 798 O O . ILE A 1 99 ? -4.566 -9.307 17.064 1.00 97.25 99 ILE A O 1
ATOM 802 N N . THR A 1 100 ? -4.429 -9.828 14.887 1.00 96.62 100 THR A N 1
ATOM 803 C CA . THR A 1 100 ? -5.645 -9.108 14.498 1.00 96.62 100 THR A CA 1
ATOM 804 C C . THR A 1 100 ? -6.893 -9.731 15.119 1.00 96.62 100 THR A C 1
ATOM 806 O O . THR A 1 100 ? -7.719 -8.996 15.661 1.00 96.62 100 THR A O 1
ATOM 809 N N . VAL A 1 101 ? -7.010 -11.061 15.088 1.00 97.56 101 VAL A N 1
ATOM 810 C CA . VAL A 1 101 ? -8.116 -11.792 15.726 1.00 97.56 101 VAL A CA 1
ATOM 811 C C . VAL A 1 101 ? -8.088 -11.590 17.241 1.00 97.56 101 VAL A C 1
ATOM 813 O O . VAL A 1 101 ? -9.065 -11.094 17.796 1.00 97.56 101 VAL A O 1
ATOM 816 N N . ASP A 1 102 ? -6.948 -11.843 17.890 1.00 97.12 102 ASP A N 1
ATOM 817 C CA . ASP A 1 102 ? -6.771 -11.684 19.339 1.00 97.12 102 ASP A CA 1
ATOM 818 C C . ASP A 1 102 ? -7.098 -10.243 19.789 1.00 97.12 102 ASP A C 1
ATOM 820 O O . ASP A 1 102 ? -7.679 -10.030 20.855 1.00 97.12 102 ASP A O 1
ATOM 824 N N . LYS A 1 103 ? -6.752 -9.231 18.978 1.00 97.25 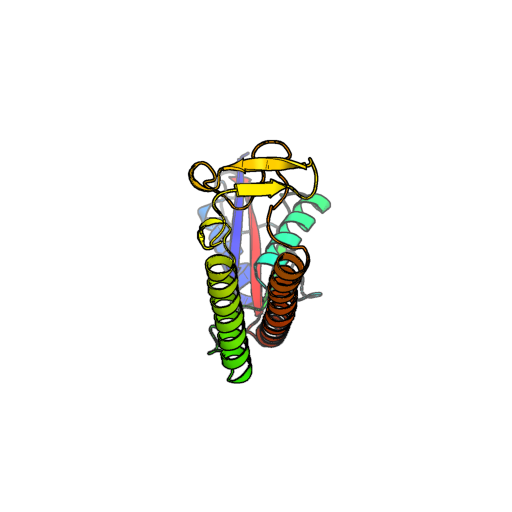103 LYS A N 1
ATOM 825 C CA . LYS A 1 103 ? -7.099 -7.825 19.236 1.00 97.25 103 LYS A CA 1
ATOM 826 C C . LYS A 1 103 ? -8.604 -7.588 19.137 1.00 97.25 103 LYS A C 1
ATOM 828 O O . LYS A 1 103 ? -9.152 -6.915 20.008 1.00 97.25 103 LYS A O 1
ATOM 833 N N . CYS A 1 104 ? -9.249 -8.097 18.088 1.00 95.81 104 CYS A N 1
ATOM 834 C CA . CYS A 1 104 ? -10.686 -7.944 17.861 1.00 95.81 104 CYS A CA 1
ATOM 835 C C . CYS A 1 104 ? -11.487 -8.580 19.002 1.00 95.81 104 CYS A C 1
ATOM 837 O O . CYS A 1 104 ? -12.292 -7.908 19.641 1.00 95.81 104 CYS A O 1
ATOM 839 N N . GLU A 1 105 ? -11.172 -9.832 19.341 1.00 96.56 105 GLU A N 1
ATOM 840 C CA . GLU A 1 105 ? -11.802 -10.552 20.450 1.00 96.56 105 GLU A CA 1
ATOM 841 C C . GLU A 1 105 ? -11.595 -9.832 21.789 1.00 96.56 105 GLU A C 1
ATOM 843 O O . GLU A 1 105 ? -12.516 -9.724 22.603 1.00 96.56 105 GLU A O 1
ATOM 848 N N . TYR A 1 106 ? -10.393 -9.298 22.030 1.00 95.44 106 TYR A N 1
ATOM 849 C CA . TYR A 1 106 ? -10.107 -8.535 23.242 1.00 95.44 106 TYR A CA 1
ATOM 850 C C . TYR A 1 106 ? -10.890 -7.213 23.296 1.00 95.44 106 TYR A C 1
ATOM 852 O O . TYR A 1 106 ? -11.417 -6.859 24.353 1.00 95.44 106 TYR A O 1
ATOM 860 N N . ASP A 1 107 ? -10.990 -6.486 22.179 1.00 93.56 107 ASP A N 1
ATOM 861 C CA . ASP A 1 107 ? -11.744 -5.229 22.087 1.00 93.56 107 ASP A CA 1
ATOM 862 C C . ASP A 1 107 ? -13.240 -5.450 22.349 1.00 93.56 107 ASP A C 1
ATOM 864 O O . ASP A 1 107 ? -13.837 -4.734 23.160 1.00 93.56 107 ASP A O 1
ATOM 868 N N . GLU A 1 108 ? -13.816 -6.493 21.746 1.00 93.31 108 GLU A N 1
ATOM 869 C CA . GLU A 1 108 ? -15.211 -6.887 21.936 1.00 93.31 108 GLU A CA 1
ATOM 870 C C . GLU A 1 108 ? -15.480 -7.319 23.377 1.00 93.31 108 GLU A C 1
ATOM 872 O O . GLU A 1 108 ? -16.376 -6.778 24.034 1.00 93.31 108 GLU A O 1
ATOM 877 N N . LYS A 1 109 ? -14.666 -8.231 23.922 1.00 93.44 109 LYS A N 1
ATOM 878 C CA . LYS A 1 109 ? -14.801 -8.716 25.304 1.00 93.44 109 LYS A CA 1
ATOM 879 C C . LYS A 1 109 ? -14.758 -7.577 26.322 1.00 93.44 109 LYS A C 1
ATOM 881 O O . LYS A 1 109 ? -15.484 -7.609 27.314 1.00 93.44 109 LYS A O 1
ATOM 886 N N . HIS A 1 110 ? -13.932 -6.564 26.069 1.00 93.12 110 HIS A N 1
ATOM 887 C CA . HIS A 1 110 ? -13.762 -5.402 26.939 1.00 93.12 110 HIS A CA 1
ATOM 888 C C . HIS A 1 110 ? -14.552 -4.164 26.487 1.00 93.12 110 HIS A C 1
ATOM 890 O O . HIS A 1 110 ? -14.285 -3.054 26.962 1.00 93.12 110 HIS A O 1
ATOM 896 N N . SER A 1 111 ? -15.540 -4.331 25.605 1.00 91.81 111 SER A N 1
ATOM 897 C CA . SER A 1 111 ? -16.478 -3.266 25.259 1.00 91.81 111 SER A CA 1
ATOM 898 C C . SER A 1 111 ? -17.282 -2.833 26.483 1.00 91.81 111 SER A C 1
ATOM 900 O O . SER A 1 111 ? -17.692 -3.652 27.309 1.00 91.81 111 SER A O 1
ATOM 902 N N . ILE A 1 112 ? -17.592 -1.537 26.567 1.00 90.44 112 ILE A N 1
ATOM 903 C CA . ILE A 1 112 ? -18.411 -1.003 27.661 1.00 90.44 112 ILE A CA 1
ATOM 904 C C . ILE A 1 112 ? -19.808 -1.634 27.724 1.00 90.44 112 ILE A C 1
ATOM 906 O O . ILE A 1 112 ? -20.426 -1.644 28.785 1.00 90.44 112 ILE A O 1
ATOM 910 N N . LYS A 1 113 ? -20.302 -2.175 26.602 1.00 88.00 113 LYS A N 1
ATOM 911 C CA . LYS A 1 113 ? -21.611 -2.835 26.514 1.00 88.00 113 LYS A CA 1
ATOM 912 C C . LYS A 1 113 ? -21.662 -4.110 27.355 1.00 88.00 113 LYS A C 1
ATOM 914 O O . LYS A 1 113 ? -22.710 -4.431 27.905 1.00 88.00 113 LYS A O 1
ATOM 919 N N . ASN A 1 114 ? -20.515 -4.772 27.510 1.00 88.75 114 ASN A N 1
ATOM 920 C CA . ASN A 1 114 ? -20.372 -6.030 28.237 1.00 88.75 114 ASN A CA 1
ATOM 921 C C . ASN A 1 114 ? -20.108 -5.833 29.740 1.00 88.75 114 ASN A C 1
ATOM 923 O O . ASN A 1 114 ? -20.009 -6.806 30.484 1.00 88.75 114 ASN A O 1
ATOM 927 N N . LEU A 1 115 ? -20.007 -4.586 30.220 1.00 86.50 115 LEU A N 1
ATOM 928 C CA . LEU A 1 115 ? -19.903 -4.301 31.652 1.00 86.50 115 LEU A CA 1
ATOM 929 C C . LEU A 1 115 ? -21.213 -4.654 32.363 1.00 86.50 115 LEU A C 1
ATOM 931 O O . LEU A 1 115 ? -22.296 -4.337 31.876 1.00 86.50 115 LEU A O 1
ATOM 935 N N . SER A 1 116 ? -21.130 -5.243 33.556 1.00 85.88 116 SER A N 1
ATOM 936 C CA . SER A 1 116 ? -22.311 -5.583 34.363 1.00 85.88 116 SER A CA 1
ATOM 937 C C . SER A 1 116 ? -22.997 -4.355 34.976 1.00 85.88 116 SER A C 1
ATOM 939 O O . SER A 1 116 ? -24.203 -4.377 35.217 1.00 85.88 116 SER A O 1
ATOM 941 N N . SER A 1 117 ? -22.268 -3.254 35.193 1.00 88.50 117 SER A N 1
ATOM 942 C CA . SER A 1 117 ? -22.824 -2.043 35.801 1.00 88.50 117 SER A CA 1
ATOM 943 C C . SER A 1 117 ? -23.838 -1.347 34.881 1.00 88.50 117 SER A C 1
ATOM 945 O O . SER A 1 117 ? -23.698 -1.333 33.657 1.00 88.50 117 SER A O 1
ATOM 947 N N . LYS A 1 118 ? -24.889 -0.762 35.471 1.00 91.50 118 LYS A N 1
ATOM 948 C CA . LYS A 1 118 ? -25.880 0.063 34.746 1.00 91.50 118 LYS A CA 1
ATOM 949 C C . LYS A 1 118 ? -25.374 1.484 34.484 1.00 91.50 118 LYS A C 1
ATOM 951 O O . LYS A 1 118 ? -25.720 2.100 33.479 1.00 91.50 118 LYS A O 1
ATOM 956 N N . LEU A 1 119 ? -24.540 1.988 35.392 1.00 92.56 119 LEU A N 1
ATOM 957 C CA . LEU A 1 119 ? -23.913 3.302 35.311 1.00 92.56 119 LEU A CA 1
ATOM 958 C C . LEU A 1 119 ? -22.405 3.154 35.103 1.00 92.56 119 LEU A C 1
ATOM 960 O O . LEU A 1 119 ? -21.776 2.232 35.631 1.00 92.56 119 LEU A O 1
ATOM 964 N N . ILE A 1 120 ? -21.837 4.083 34.342 1.00 92.44 120 ILE A N 1
ATOM 965 C CA . ILE A 1 120 ? -20.404 4.212 34.085 1.00 92.44 120 ILE A CA 1
ATOM 966 C C . ILE A 1 120 ? -20.007 5.647 34.415 1.00 92.44 120 ILE A C 1
ATOM 968 O O . ILE A 1 120 ? -20.592 6.592 33.892 1.00 92.44 120 ILE A O 1
ATOM 972 N N . THR A 1 121 ? -18.997 5.820 35.262 1.00 92.69 121 THR A N 1
ATOM 973 C CA . THR A 1 121 ? -18.426 7.140 35.548 1.00 92.69 121 THR A CA 1
ATOM 974 C C . THR A 1 121 ? -17.235 7.381 34.632 1.00 92.69 121 THR A C 1
ATOM 976 O O . THR A 1 121 ? -16.304 6.573 34.590 1.00 92.69 121 THR A O 1
ATOM 979 N N . CYS A 1 122 ? -17.241 8.492 33.896 1.00 93.00 122 CYS A N 1
ATOM 980 C CA . CYS A 1 122 ? -16.087 8.880 33.095 1.00 93.00 122 CYS A CA 1
ATOM 981 C C . CYS A 1 122 ? -14.931 9.301 34.010 1.00 93.00 122 CYS A C 1
ATOM 983 O O . CYS A 1 122 ? -15.069 10.241 34.783 1.00 93.00 122 CYS A O 1
ATOM 985 N N . LYS A 1 123 ? -13.760 8.668 33.876 1.00 90.19 123 LYS A N 1
ATOM 986 C CA . LYS A 1 123 ? -12.567 9.009 34.676 1.00 90.19 123 LYS A CA 1
ATOM 987 C C . LYS A 1 123 ? -11.935 10.363 34.329 1.00 90.19 123 LYS A C 1
ATOM 989 O O . LYS A 1 123 ? -10.980 10.755 34.981 1.00 90.19 123 LYS A O 1
ATOM 994 N N . HIS A 1 124 ? -12.412 11.031 33.277 1.00 92.88 124 HIS A N 1
ATOM 995 C CA . HIS A 1 124 ? -11.832 12.285 32.800 1.00 92.88 124 HIS A CA 1
ATOM 996 C C . HIS A 1 124 ? -12.687 13.517 33.105 1.00 92.88 124 HIS A C 1
ATOM 998 O O . HIS A 1 124 ? -12.152 14.533 33.521 1.00 92.88 124 HIS A O 1
ATOM 1004 N N . CYS A 1 125 ? -13.996 13.457 32.844 1.00 93.94 125 CYS A N 1
ATOM 1005 C CA . CYS A 1 125 ? -14.919 14.570 33.101 1.00 93.94 125 CYS A CA 1
ATOM 1006 C C . CYS A 1 125 ? -15.907 14.278 34.236 1.00 93.94 125 CYS A C 1
ATOM 1008 O O . CYS A 1 125 ? -16.851 15.035 34.426 1.00 93.94 125 CYS A O 1
ATOM 1010 N N . GLU A 1 126 ? -15.743 13.141 34.921 1.00 93.38 126 GLU A N 1
ATOM 1011 C CA . GLU A 1 126 ? -16.514 12.720 36.102 1.00 93.38 126 GLU A CA 1
ATOM 1012 C C . GLU A 1 126 ? -18.026 12.543 35.881 1.00 93.38 126 GLU A C 1
ATOM 1014 O O . GLU A 1 126 ? -18.768 12.189 36.798 1.00 93.38 126 GLU A O 1
ATOM 1019 N N . SER A 1 127 ? -18.500 12.697 34.642 1.00 93.19 127 SER A N 1
ATOM 1020 C CA . SER A 1 127 ? -19.903 12.503 34.289 1.00 93.19 127 SER A CA 1
ATOM 1021 C C . SER A 1 127 ? -20.345 11.061 34.544 1.00 93.19 127 SER A C 1
ATOM 1023 O O . SER A 1 127 ? -19.677 10.106 34.132 1.00 93.19 127 SER A O 1
ATOM 1025 N N . LYS A 1 128 ? -21.510 10.911 35.182 1.00 94.06 128 LYS A N 1
ATOM 1026 C CA . LYS A 1 128 ? -22.198 9.629 35.370 1.00 94.06 128 LYS A CA 1
ATOM 1027 C C . LYS A 1 128 ? -23.079 9.355 34.156 1.00 94.06 128 LYS A C 1
ATOM 1029 O O . LYS A 1 128 ? -23.984 10.126 33.857 1.00 94.06 128 LYS A O 1
ATOM 1034 N N . LEU A 1 129 ? -22.799 8.266 33.455 1.00 92.75 129 LEU A N 1
ATOM 1035 C CA . LEU A 1 129 ? -23.429 7.910 32.190 1.00 92.75 129 LEU A CA 1
ATOM 1036 C C . LEU A 1 129 ? -24.229 6.620 32.355 1.00 92.75 129 LEU A C 1
ATOM 1038 O O . LEU A 1 129 ? -23.729 5.640 32.908 1.00 92.75 129 LEU A O 1
ATOM 1042 N N . ALA A 1 130 ? -25.454 6.605 31.842 1.00 93.19 130 ALA A N 1
ATOM 1043 C CA . ALA A 1 130 ? -26.241 5.385 31.738 1.00 93.19 130 ALA A CA 1
ATOM 1044 C C . ALA A 1 130 ? -25.759 4.557 30.540 1.00 93.19 130 ALA A C 1
ATOM 1046 O O . ALA A 1 130 ? -25.749 5.040 29.407 1.00 93.19 130 ALA A O 1
ATOM 1047 N N . LYS A 1 131 ? -25.349 3.309 30.803 1.00 89.94 131 LYS A N 1
ATOM 1048 C CA . LYS A 1 131 ? -24.742 2.411 29.810 1.00 89.94 131 LYS A CA 1
ATOM 1049 C C . LYS A 1 131 ? -25.651 2.173 28.603 1.00 89.94 131 LYS A C 1
ATOM 1051 O O . LYS A 1 131 ? -25.157 2.143 27.482 1.00 89.94 131 LYS A O 1
ATOM 1056 N N . ASP A 1 132 ? -26.958 2.073 28.829 1.00 89.75 132 ASP A N 1
ATOM 1057 C CA . ASP A 1 132 ? -27.950 1.742 27.796 1.00 89.75 132 AS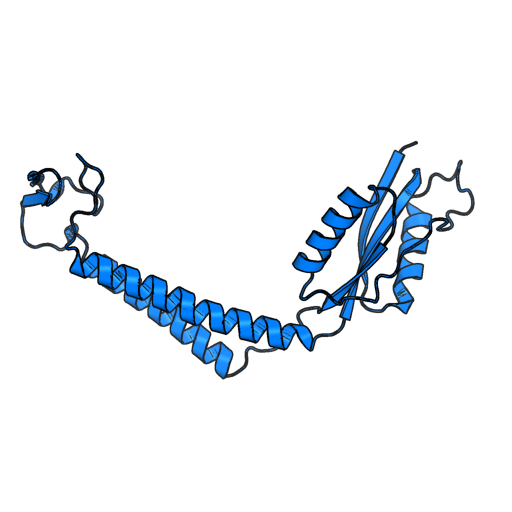P A CA 1
ATOM 1058 C C . ASP A 1 132 ? -28.008 2.779 26.660 1.00 89.75 132 ASP A C 1
ATOM 1060 O O . ASP A 1 132 ? -28.367 2.453 25.531 1.00 89.75 132 ASP A O 1
ATOM 1064 N N . PHE A 1 133 ? -27.584 4.020 26.923 1.00 88.94 133 PHE A N 1
ATOM 1065 C CA . PHE A 1 133 ? -27.526 5.085 25.917 1.00 88.94 133 PHE A CA 1
ATOM 1066 C C . PHE A 1 133 ? -26.166 5.182 25.207 1.00 88.94 133 PHE A C 1
ATOM 1068 O O . PHE A 1 133 ? -26.015 5.947 24.250 1.00 88.94 133 PHE A O 1
ATOM 1075 N N . LEU A 1 134 ? -25.158 4.415 25.637 1.00 89.88 134 LEU A N 1
ATOM 1076 C CA . LEU A 1 134 ? -23.813 4.469 25.070 1.00 89.88 134 LEU A CA 1
ATOM 1077 C C . LEU A 1 134 ? -23.665 3.484 23.904 1.00 89.88 134 LEU A C 1
ATOM 1079 O O . LEU A 1 134 ? -23.622 2.266 24.065 1.00 89.88 134 LEU A O 1
ATOM 1083 N N . LYS A 1 135 ? -23.523 4.027 22.691 1.00 87.00 135 LYS A N 1
ATOM 1084 C CA . LYS A 1 135 ? -23.328 3.223 21.469 1.00 87.00 135 LYS A CA 1
ATOM 1085 C C . LYS A 1 135 ? -21.869 2.825 21.219 1.00 87.00 135 LYS A C 1
ATOM 1087 O O . LYS A 1 135 ? -21.627 1.833 20.531 1.00 87.00 135 LYS A O 1
ATOM 1092 N N . ARG A 1 136 ? -20.917 3.600 21.749 1.00 91.19 136 ARG A N 1
ATOM 1093 C CA . ARG A 1 136 ? -19.461 3.475 21.547 1.00 91.19 136 ARG A CA 1
ATOM 1094 C C . ARG A 1 136 ? -18.743 3.494 22.893 1.00 91.19 136 ARG A C 1
ATOM 1096 O O . ARG A 1 136 ? -19.300 3.991 23.861 1.00 91.19 136 ARG A O 1
ATOM 1103 N N . ASN A 1 137 ? -17.486 3.054 22.921 1.00 92.00 137 ASN A N 1
ATOM 1104 C CA . ASN A 1 137 ? -16.646 3.068 24.126 1.00 92.00 137 ASN A CA 1
ATOM 1105 C C . ASN A 1 137 ? -16.241 4.488 24.584 1.00 92.00 137 ASN A C 1
ATOM 1107 O O . ASN A 1 137 ? -15.586 4.628 25.609 1.00 92.00 137 ASN A O 1
ATOM 1111 N N . ASN A 1 138 ? -16.614 5.542 23.855 1.00 93.75 138 ASN A N 1
ATOM 1112 C CA . ASN A 1 138 ? -16.253 6.926 24.156 1.00 93.75 138 ASN A CA 1
ATOM 1113 C C . ASN A 1 138 ? -17.315 7.634 25.002 1.00 93.75 138 ASN A C 1
ATOM 1115 O O . ASN A 1 138 ? -18.518 7.441 24.830 1.00 93.75 138 ASN A O 1
ATOM 1119 N N . CYS A 1 139 ? -16.853 8.528 25.869 1.00 93.06 139 CYS A N 1
ATOM 1120 C CA . CYS A 1 139 ? -17.687 9.454 26.609 1.00 93.06 139 CYS A CA 1
ATOM 1121 C C . CYS A 1 139 ? -18.382 10.423 25.635 1.00 93.06 139 CYS A C 1
ATOM 1123 O O . CYS A 1 139 ? -17.687 11.079 24.859 1.00 93.06 139 CYS A O 1
ATOM 1125 N N . PRO A 1 140 ? -19.713 10.593 25.691 1.00 92.88 140 PRO A N 1
ATOM 1126 C CA . PRO A 1 140 ? -20.419 11.552 24.841 1.00 92.88 140 PRO A CA 1
ATOM 1127 C C . PRO A 1 140 ? -20.161 13.012 25.245 1.00 92.88 140 PRO A C 1
ATOM 1129 O O . PRO A 1 140 ? -20.412 13.907 24.451 1.00 92.88 140 PRO A O 1
ATOM 1132 N N . VAL A 1 141 ? -19.659 13.252 26.462 1.00 93.31 141 VAL A N 1
ATOM 1133 C CA . VAL A 1 141 ? -19.388 14.600 26.987 1.00 93.31 141 VAL A CA 1
ATOM 1134 C C . VAL A 1 141 ? -17.990 15.078 26.596 1.00 93.31 141 VAL A C 1
ATOM 1136 O O . VAL A 1 141 ? -17.841 16.171 26.068 1.00 93.31 141 VAL A O 1
ATOM 1139 N N . CYS A 1 142 ? -16.954 14.264 26.835 1.00 94.69 142 CYS A N 1
ATOM 1140 C CA . CYS A 1 142 ? -15.558 14.659 26.595 1.00 94.69 142 CYS A CA 1
ATOM 1141 C C . CYS A 1 142 ? -14.857 13.894 25.461 1.00 94.69 142 CYS A C 1
ATOM 1143 O O . CYS A 1 142 ? -13.672 14.111 25.220 1.00 94.69 142 CYS A O 1
ATOM 1145 N N . GLY A 1 143 ? -15.533 12.947 24.803 1.00 92.94 143 GLY A N 1
ATOM 1146 C CA . GLY A 1 143 ? -14.990 12.161 23.688 1.00 92.94 143 GLY A CA 1
ATOM 1147 C C . GLY A 1 143 ? -13.954 11.093 24.063 1.00 92.94 143 GLY A C 1
ATOM 1148 O O . GLY A 1 143 ? -13.608 10.261 23.222 1.00 92.94 143 GLY A O 1
ATOM 1149 N N . LYS A 1 144 ? -13.457 11.061 25.306 1.00 93.94 144 LYS A N 1
ATOM 1150 C CA . LYS A 1 144 ? -12.416 10.106 25.728 1.00 93.94 144 LYS A CA 1
ATOM 1151 C C . LYS A 1 144 ? -12.958 8.694 25.922 1.00 93.94 144 LYS A C 1
ATOM 1153 O O . LYS A 1 144 ? -14.116 8.521 26.293 1.00 93.94 144 LYS A O 1
ATOM 1158 N N . ASP A 1 145 ? -12.115 7.692 25.681 1.00 93.38 145 ASP A N 1
ATOM 1159 C CA . ASP A 1 145 ? -12.467 6.288 25.905 1.00 93.38 145 ASP A CA 1
ATOM 1160 C C . ASP A 1 145 ? -12.763 6.044 27.397 1.00 93.38 145 ASP A C 1
ATOM 1162 O O . ASP A 1 145 ? -12.054 6.527 28.280 1.00 93.38 145 ASP A O 1
ATOM 1166 N N . LEU A 1 146 ? -13.862 5.346 27.670 1.00 93.00 146 LEU A N 1
ATOM 1167 C CA . LEU A 1 146 ? -14.370 5.055 29.009 1.00 93.00 146 LEU A CA 1
ATOM 1168 C C . LEU A 1 146 ? -13.713 3.815 29.624 1.00 93.00 146 LEU A C 1
ATOM 1170 O O . LEU A 1 146 ? -13.868 3.569 30.823 1.00 93.00 146 LEU A O 1
ATOM 1174 N N . ARG A 1 147 ? -13.004 3.014 28.823 1.00 91.88 147 ARG A N 1
ATOM 1175 C CA . ARG A 1 147 ? -12.321 1.807 29.291 1.00 91.88 147 ARG A CA 1
ATOM 1176 C C . ARG A 1 147 ? -11.115 2.168 30.152 1.00 91.88 147 ARG A C 1
ATOM 1178 O O . ARG A 1 147 ? -10.599 3.283 30.136 1.00 91.88 147 ARG A O 1
ATOM 1185 N N . SER A 1 148 ? -10.675 1.211 30.964 1.00 91.50 148 SER A N 1
ATOM 1186 C CA . SER A 1 148 ? -9.527 1.426 31.843 1.00 91.50 148 SER A CA 1
ATOM 1187 C C . SER A 1 148 ? -8.239 1.606 31.039 1.00 91.50 148 SER A C 1
ATOM 1189 O O . SER A 1 148 ? -8.075 1.023 29.968 1.00 91.50 148 SER A O 1
ATOM 1191 N N . GLN A 1 149 ? -7.291 2.355 31.606 1.00 92.19 149 GLN A N 1
ATOM 1192 C CA . GLN A 1 149 ? -5.979 2.561 30.993 1.00 92.19 149 GLN A CA 1
ATOM 1193 C C . GLN A 1 149 ? -5.285 1.229 30.669 1.00 92.19 149 GLN A C 1
ATOM 1195 O O . GLN A 1 149 ? -4.772 1.061 29.572 1.00 92.19 149 GLN A O 1
ATOM 1200 N N . TYR A 1 150 ? -5.394 0.240 31.562 1.00 93.62 150 TYR A N 1
ATOM 1201 C CA . TYR A 1 150 ? -4.874 -1.112 31.349 1.00 93.62 150 TYR A CA 1
ATOM 1202 C C . TYR A 1 150 ? -5.408 -1.781 30.069 1.00 93.62 150 TYR A C 1
ATOM 1204 O O . TYR A 1 150 ? -4.645 -2.386 29.318 1.00 93.62 150 TYR A O 1
ATOM 1212 N N . ILE A 1 151 ? -6.715 -1.667 29.795 1.00 93.94 151 ILE A N 1
ATOM 1213 C CA . ILE A 1 151 ? -7.327 -2.234 28.583 1.00 93.94 151 ILE A CA 1
ATOM 1214 C C . ILE A 1 151 ? -6.787 -1.518 27.342 1.00 93.94 151 ILE A C 1
ATOM 1216 O O . ILE A 1 151 ? -6.413 -2.175 26.371 1.00 93.94 151 ILE A O 1
ATOM 1220 N N . LEU A 1 152 ? -6.702 -0.187 27.388 1.00 94.19 152 LEU A N 1
ATOM 1221 C CA . LEU A 1 152 ? -6.184 0.620 26.283 1.00 94.19 152 LEU A CA 1
ATOM 1222 C C . LEU A 1 152 ? -4.710 0.318 25.997 1.00 94.19 152 LEU A C 1
ATOM 1224 O O . LEU A 1 152 ? -4.331 0.174 24.838 1.00 94.19 152 LEU A O 1
ATOM 1228 N N . ASP A 1 153 ? -3.891 0.166 27.034 1.00 96.19 153 ASP A N 1
ATOM 1229 C CA . ASP A 1 153 ? -2.474 -0.174 26.896 1.00 96.19 153 ASP A CA 1
ATOM 1230 C C . ASP A 1 153 ? -2.294 -1.579 26.314 1.00 96.19 153 ASP A C 1
ATOM 1232 O O . ASP A 1 153 ? -1.417 -1.804 25.478 1.00 96.19 153 ASP A O 1
ATOM 1236 N N . ARG A 1 154 ? -3.172 -2.526 26.671 1.00 96.56 154 ARG A N 1
ATOM 1237 C CA . ARG A 1 154 ? -3.168 -3.857 26.059 1.00 96.56 154 ARG A CA 1
ATOM 1238 C C . ARG A 1 154 ? -3.520 -3.813 24.569 1.00 96.56 154 ARG A C 1
ATOM 1240 O O . ARG A 1 154 ? -2.870 -4.499 23.786 1.00 96.56 154 ARG A O 1
ATOM 1247 N N . ILE A 1 155 ? -4.499 -2.998 24.171 1.00 95.44 155 ILE A N 1
ATOM 1248 C CA . ILE A 1 155 ? -4.865 -2.796 22.758 1.00 95.44 155 ILE A CA 1
ATOM 1249 C C . ILE A 1 155 ? -3.707 -2.161 21.982 1.00 95.44 155 ILE A C 1
ATOM 1251 O O . ILE A 1 155 ? -3.361 -2.642 20.903 1.00 95.44 155 ILE A O 1
ATOM 1255 N N . LYS A 1 156 ? -3.058 -1.139 22.552 1.00 96.44 156 LYS A N 1
ATOM 1256 C CA . LYS A 1 156 ? -1.860 -0.523 21.960 1.00 96.44 156 LYS A CA 1
ATOM 1257 C C . LYS A 1 156 ? -0.739 -1.535 21.758 1.00 96.44 156 LYS A C 1
ATOM 1259 O O . LYS A 1 156 ? -0.101 -1.526 20.712 1.00 96.44 156 LYS A O 1
ATOM 1264 N N . LYS A 1 157 ? -0.538 -2.447 22.712 1.00 97.44 157 LYS A N 1
ATOM 1265 C CA . LYS A 1 157 ? 0.466 -3.506 22.583 1.00 97.44 157 LYS A CA 1
ATOM 1266 C C . LYS A 1 157 ? 0.201 -4.419 21.382 1.00 97.44 157 LYS A C 1
ATOM 1268 O O . LYS A 1 157 ? 1.142 -4.743 20.667 1.00 97.44 157 LYS A O 1
ATOM 1273 N N . TYR A 1 158 ? -1.059 -4.770 21.104 1.00 97.38 158 TYR A N 1
ATOM 1274 C CA . TYR A 1 158 ? -1.397 -5.503 19.875 1.00 97.38 158 TYR A CA 1
ATOM 1275 C C . TYR A 1 158 ? -1.040 -4.707 18.611 1.00 97.38 158 TYR A C 1
ATOM 1277 O O . TYR A 1 158 ? -0.511 -5.282 17.662 1.00 97.38 158 TYR A O 1
ATOM 1285 N N . ASP A 1 159 ? -1.279 -3.392 18.598 1.00 96.06 159 ASP A N 1
ATOM 1286 C CA . ASP A 1 159 ? -0.903 -2.528 17.470 1.00 96.06 159 ASP A CA 1
ATOM 1287 C C . ASP A 1 159 ? 0.616 -2.434 17.274 1.00 96.06 159 ASP A C 1
ATOM 1289 O O . ASP A 1 159 ? 1.110 -2.447 16.143 1.00 96.06 159 ASP A O 1
ATOM 1293 N N . GLU A 1 160 ? 1.375 -2.356 18.364 1.00 97.56 160 GLU A N 1
ATOM 1294 C CA . GLU A 1 160 ? 2.839 -2.363 18.342 1.00 97.56 160 GLU A CA 1
ATOM 1295 C C . GLU A 1 160 ? 3.391 -3.704 17.844 1.00 97.56 160 GLU A C 1
ATOM 1297 O O . GLU A 1 160 ? 4.256 -3.728 16.960 1.00 97.56 160 GLU A O 1
ATOM 1302 N N . ASP A 1 161 ? 2.852 -4.816 18.347 1.00 96.75 161 ASP A N 1
ATOM 1303 C CA . ASP A 1 161 ? 3.227 -6.164 17.923 1.00 96.75 161 ASP A CA 1
ATOM 1304 C C . ASP A 1 161 ? 2.900 -6.382 16.436 1.00 96.75 161 ASP A C 1
ATOM 1306 O O . ASP A 1 161 ? 3.750 -6.870 15.684 1.00 96.75 161 ASP A O 1
ATOM 1310 N N . TYR A 1 162 ? 1.725 -5.934 15.973 1.00 97.25 162 TYR A N 1
ATOM 1311 C CA . TYR A 1 162 ? 1.348 -5.967 14.558 1.00 97.25 162 TYR A CA 1
ATOM 1312 C C . TYR A 1 162 ? 2.352 -5.196 13.698 1.00 97.25 162 TYR A C 1
ATOM 1314 O O . TYR A 1 162 ? 2.897 -5.739 12.735 1.00 97.25 162 TYR A O 1
ATOM 1322 N N . LYS A 1 163 ? 2.660 -3.943 14.062 1.00 96.69 163 LYS A N 1
ATOM 1323 C CA . LYS A 1 163 ? 3.630 -3.110 13.330 1.00 96.69 163 LYS A CA 1
ATOM 1324 C C . LYS A 1 163 ? 4.999 -3.777 13.254 1.00 96.69 163 LYS A C 1
ATOM 1326 O O . LYS A 1 163 ? 5.621 -3.771 12.191 1.00 96.69 163 LYS A O 1
ATOM 1331 N N . LYS A 1 164 ? 5.461 -4.376 14.352 1.00 96.88 164 LYS A N 1
ATOM 1332 C CA . LYS A 1 164 ? 6.752 -5.067 14.416 1.00 96.88 164 LYS A CA 1
ATOM 1333 C C . LYS A 1 164 ? 6.797 -6.276 13.482 1.00 96.88 164 LYS A C 1
ATOM 1335 O O . LYS A 1 164 ? 7.745 -6.407 12.709 1.00 96.88 164 LYS A O 1
ATOM 1340 N N . VAL A 1 165 ? 5.780 -7.139 13.523 1.00 96.25 165 VAL A N 1
ATOM 1341 C CA . VAL A 1 165 ? 5.704 -8.332 12.663 1.00 96.25 165 VAL A CA 1
ATOM 1342 C C . VAL A 1 165 ? 5.535 -7.935 11.193 1.00 96.25 165 VAL A C 1
ATOM 1344 O O . VAL A 1 165 ? 6.201 -8.498 10.324 1.00 96.25 165 VAL A O 1
ATOM 1347 N N . ASN A 1 166 ? 4.715 -6.923 10.905 1.00 94.56 166 ASN A N 1
ATOM 1348 C CA . ASN A 1 166 ? 4.501 -6.437 9.545 1.00 94.56 166 ASN A CA 1
ATOM 1349 C C . ASN A 1 166 ? 5.786 -5.843 8.954 1.00 94.56 166 ASN A C 1
ATOM 1351 O O . ASN A 1 166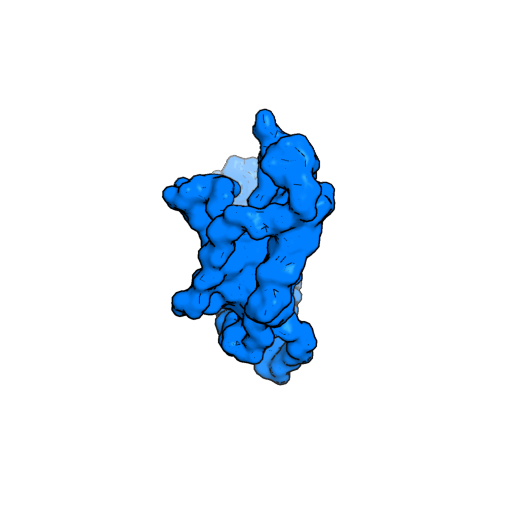 ? 6.143 -6.145 7.819 1.00 94.56 166 ASN A O 1
ATOM 1355 N N . LYS A 1 167 ? 6.543 -5.071 9.745 1.00 94.31 167 LYS A N 1
ATOM 1356 C CA . LYS A 1 167 ? 7.846 -4.541 9.323 1.00 94.31 167 LYS A CA 1
ATOM 1357 C C . LYS A 1 167 ? 8.813 -5.661 8.929 1.00 94.31 167 LYS A C 1
ATOM 1359 O O . LYS A 1 167 ? 9.449 -5.572 7.884 1.00 94.31 167 LYS A O 1
ATOM 1364 N N . GLN A 1 168 ? 8.869 -6.746 9.705 1.00 94.00 168 GLN A N 1
ATOM 1365 C CA . GLN A 1 168 ? 9.690 -7.916 9.364 1.00 94.00 168 GLN A CA 1
ATOM 1366 C C . GLN A 1 168 ? 9.251 -8.570 8.048 1.00 94.00 168 GLN A C 1
ATOM 1368 O O . GLN A 1 168 ? 10.097 -8.953 7.240 1.00 94.00 168 GLN A O 1
ATOM 1373 N N . LEU A 1 169 ? 7.940 -8.692 7.814 1.00 91.69 169 LEU A N 1
ATOM 1374 C CA . LEU A 1 169 ? 7.406 -9.249 6.571 1.00 91.69 169 LEU A CA 1
ATOM 1375 C C . LEU A 1 169 ? 7.790 -8.386 5.358 1.00 91.69 169 LEU A C 1
ATOM 1377 O O . LEU A 1 169 ? 8.252 -8.929 4.353 1.00 91.69 169 LEU A O 1
ATOM 1381 N N . VAL A 1 170 ? 7.668 -7.060 5.482 1.00 87.88 170 VAL A N 1
ATOM 1382 C CA . VAL A 1 170 ? 8.055 -6.084 4.449 1.00 87.88 170 VAL A CA 1
ATOM 1383 C C . VAL A 1 170 ? 9.562 -6.115 4.177 1.00 87.88 170 VAL A C 1
ATOM 1385 O O . VAL A 1 170 ? 9.995 -6.071 3.031 1.00 87.88 170 VAL A O 1
ATOM 1388 N N . GLU A 1 171 ? 10.402 -6.231 5.204 1.00 89.31 171 GLU A N 1
ATOM 1389 C CA . GLU A 1 171 ? 11.853 -6.334 5.010 1.00 89.31 171 GLU A CA 1
ATOM 1390 C C . GLU A 1 171 ? 12.247 -7.623 4.273 1.00 89.31 171 GLU A C 1
ATOM 1392 O O . GLU A 1 171 ? 13.134 -7.610 3.414 1.00 89.31 171 GLU A O 1
ATOM 1397 N N . ILE A 1 172 ? 11.583 -8.743 4.575 1.00 87.69 172 ILE A N 1
ATOM 1398 C CA . ILE A 1 172 ? 11.815 -10.016 3.881 1.00 87.69 172 ILE A CA 1
ATOM 1399 C C . ILE A 1 172 ? 11.337 -9.936 2.431 1.00 87.69 172 ILE A C 1
ATOM 1401 O O . ILE A 1 172 ? 12.051 -10.406 1.542 1.00 87.69 172 ILE A O 1
ATOM 1405 N N . SER A 1 173 ? 10.170 -9.338 2.170 1.00 82.44 173 SER A N 1
ATOM 1406 C CA . SER A 1 173 ? 9.673 -9.169 0.801 1.00 82.44 173 SER A CA 1
ATOM 1407 C C . SER A 1 173 ? 10.608 -8.278 -0.018 1.00 82.44 173 SER A C 1
ATOM 1409 O O . SER A 1 173 ? 11.019 -8.686 -1.100 1.00 82.44 173 SER A O 1
ATOM 1411 N N . LYS A 1 174 ? 11.075 -7.151 0.538 1.00 79.38 174 LYS A N 1
ATOM 1412 C CA . LYS A 1 174 ? 12.078 -6.276 -0.095 1.00 79.38 174 LYS A CA 1
ATOM 1413 C C . LYS A 1 174 ? 13.365 -7.021 -0.444 1.00 79.38 174 LYS A C 1
ATOM 1415 O O . LYS A 1 174 ? 13.847 -6.938 -1.571 1.00 79.38 174 LYS A O 1
ATOM 1420 N N . LYS A 1 175 ? 13.918 -7.802 0.492 1.00 81.81 175 LYS A N 1
ATOM 1421 C CA . LYS A 1 175 ? 15.134 -8.604 0.247 1.00 81.81 175 LYS A CA 1
ATOM 1422 C C . LYS A 1 175 ? 14.942 -9.654 -0.850 1.00 81.81 175 LYS A C 1
ATOM 1424 O O . LYS A 1 175 ? 15.898 -9.962 -1.557 1.00 81.81 175 LYS A O 1
ATOM 1429 N N . ARG A 1 176 ? 13.738 -10.219 -0.988 1.00 77.69 176 ARG A N 1
ATOM 1430 C CA . ARG A 1 176 ? 13.413 -11.167 -2.066 1.00 77.69 176 ARG A CA 1
ATOM 1431 C C . ARG A 1 176 ? 13.212 -10.464 -3.404 1.00 77.69 176 ARG A C 1
ATOM 1433 O O . ARG A 1 176 ? 13.701 -10.975 -4.405 1.00 77.69 176 ARG A O 1
ATOM 1440 N N . ASN A 1 177 ? 12.568 -9.298 -3.414 1.00 74.31 177 ASN A N 1
ATOM 1441 C CA . ASN A 1 177 ? 12.366 -8.506 -4.628 1.00 74.31 177 ASN A CA 1
ATOM 1442 C C . ASN A 1 177 ? 13.701 -8.094 -5.252 1.00 74.31 177 ASN A C 1
ATOM 1444 O O . ASN A 1 177 ? 13.858 -8.255 -6.451 1.00 74.31 177 ASN A O 1
ATOM 1448 N N . LYS A 1 178 ? 14.717 -7.741 -4.448 1.00 72.94 178 LYS A N 1
ATOM 1449 C CA . LYS A 1 178 ? 16.093 -7.469 -4.928 1.00 72.94 178 LYS A CA 1
ATOM 1450 C C . LYS A 1 178 ? 16.786 -8.644 -5.641 1.00 72.94 178 LYS A C 1
ATOM 1452 O O . LYS A 1 178 ? 17.906 -8.494 -6.111 1.00 72.94 178 LYS A O 1
ATOM 1457 N N . LYS A 1 179 ? 16.165 -9.827 -5.690 1.00 72.94 179 LYS A N 1
ATOM 1458 C CA . LYS A 1 179 ? 16.628 -10.998 -6.455 1.00 72.94 179 LYS A CA 1
ATOM 1459 C C . LYS A 1 179 ? 15.747 -11.305 -7.674 1.00 72.94 179 LYS A C 1
ATOM 1461 O O . LYS A 1 179 ? 15.939 -12.336 -8.312 1.00 72.94 179 LYS A O 1
ATOM 1466 N N . GLY A 1 180 ? 14.737 -10.481 -7.941 1.00 77.94 180 GLY A N 1
ATOM 1467 C CA . GLY A 1 180 ? 13.857 -10.613 -9.097 1.00 77.94 180 GLY A CA 1
ATOM 1468 C C . GLY A 1 180 ? 14.544 -10.197 -10.402 1.00 77.94 180 GLY A C 1
ATOM 1469 O O . GLY A 1 180 ? 15.626 -9.608 -10.371 1.00 77.94 180 GLY A O 1
ATOM 1470 N N . PRO A 1 181 ? 13.933 -10.496 -11.560 1.00 86.50 181 PRO A N 1
ATOM 1471 C CA . PRO A 1 181 ? 14.400 -9.982 -12.832 1.00 86.50 181 PRO A CA 1
ATOM 1472 C C . PRO A 1 181 ? 14.259 -8.459 -12.847 1.00 86.50 181 PRO A C 1
ATOM 1474 O O . PRO A 1 181 ? 13.288 -7.897 -12.327 1.00 86.50 181 PRO A O 1
ATOM 1477 N N . ILE A 1 182 ? 15.241 -7.804 -13.456 1.00 91.25 182 ILE A N 1
ATOM 1478 C CA . ILE A 1 182 ? 15.222 -6.362 -13.673 1.00 91.25 182 ILE A CA 1
ATOM 1479 C C . ILE A 1 182 ? 14.311 -6.079 -14.864 1.00 91.25 182 ILE A C 1
ATOM 1481 O O . ILE A 1 182 ? 14.507 -6.650 -15.935 1.00 91.25 182 ILE A O 1
ATOM 1485 N N . LYS A 1 183 ? 13.338 -5.194 -14.663 1.00 93.50 183 LYS A N 1
ATOM 1486 C CA . LYS A 1 183 ? 12.522 -4.580 -15.713 1.00 93.50 183 LYS A CA 1
ATOM 1487 C C . LYS A 1 183 ? 12.860 -3.097 -15.816 1.00 93.50 183 LYS A C 1
ATOM 1489 O O . LYS A 1 183 ? 13.545 -2.556 -14.953 1.00 93.50 183 LYS A O 1
ATOM 1494 N N . TRP A 1 184 ? 12.384 -2.449 -16.866 1.00 95.81 184 TRP A N 1
ATOM 1495 C CA . TRP A 1 184 ? 12.665 -1.052 -17.166 1.00 95.81 184 TRP A CA 1
ATOM 1496 C C . TRP A 1 184 ? 11.361 -0.284 -17.279 1.00 95.81 184 TRP A C 1
ATOM 1498 O O . TRP A 1 184 ? 10.481 -0.683 -18.034 1.00 95.81 184 TRP A O 1
ATOM 1508 N N . LEU A 1 185 ? 11.237 0.800 -16.522 1.00 96.19 185 LEU A N 1
ATOM 1509 C CA . LEU A 1 185 ? 10.207 1.807 -16.723 1.00 96.19 185 LEU A CA 1
ATOM 1510 C C . LEU A 1 185 ? 10.747 2.810 -17.737 1.00 96.19 185 LEU A C 1
ATOM 1512 O O . LEU A 1 185 ? 11.695 3.532 -17.432 1.00 96.19 185 LEU A O 1
ATOM 1516 N N . VAL A 1 186 ? 10.179 2.815 -18.933 1.00 96.38 186 VAL A N 1
ATOM 1517 C CA . VAL A 1 186 ? 10.590 3.671 -20.041 1.00 96.38 186 VAL A CA 1
ATOM 1518 C C . VAL A 1 186 ? 9.563 4.773 -20.197 1.00 96.38 186 VAL A C 1
ATOM 1520 O O . VAL A 1 186 ? 8.402 4.498 -20.483 1.00 96.38 186 VAL A O 1
ATOM 1523 N N . LYS A 1 187 ? 9.992 6.014 -20.012 1.00 94.88 187 LYS A N 1
ATOM 1524 C CA . LYS A 1 187 ? 9.202 7.180 -20.373 1.00 94.88 187 LYS A CA 1
ATOM 1525 C C . LYS A 1 187 ? 9.586 7.607 -21.786 1.00 94.88 187 LYS A C 1
ATOM 1527 O O . LYS A 1 187 ? 10.778 7.759 -22.061 1.00 94.88 187 LYS A O 1
ATOM 1532 N N . VAL A 1 188 ? 8.583 7.793 -22.637 1.00 94.19 188 VAL A N 1
ATOM 1533 C CA . VAL A 1 188 ? 8.753 8.243 -24.022 1.00 94.19 188 VAL A CA 1
ATOM 1534 C C . VAL A 1 188 ? 7.805 9.402 -24.292 1.00 94.19 188 VAL A C 1
ATOM 1536 O O . VAL A 1 188 ? 6.628 9.325 -23.944 1.00 94.19 188 VAL A O 1
ATOM 1539 N N . GLU A 1 189 ? 8.305 10.452 -24.925 1.00 92.69 189 GLU A N 1
ATOM 1540 C CA . GLU A 1 189 ? 7.557 11.617 -25.369 1.00 92.69 189 GLU A CA 1
ATOM 1541 C C . GLU A 1 189 ? 7.791 11.851 -26.862 1.00 92.69 189 GLU A C 1
ATOM 1543 O O . GLU A 1 189 ? 8.902 11.695 -27.360 1.00 92.69 189 GLU A O 1
ATOM 1548 N N . VAL A 1 190 ? 6.739 12.200 -27.603 1.00 90.69 190 VAL A N 1
ATOM 1549 C CA . VAL A 1 190 ? 6.850 12.621 -29.002 1.00 90.69 190 VAL A CA 1
ATOM 1550 C C . VAL A 1 190 ? 5.892 13.757 -29.332 1.00 90.69 190 VAL A C 1
ATOM 1552 O O . VAL A 1 190 ? 4.769 13.815 -28.831 1.00 90.69 190 VAL A O 1
ATOM 1555 N N . HIS A 1 191 ? 6.300 14.606 -30.272 1.00 88.81 191 HIS A N 1
ATOM 1556 C CA . HIS A 1 191 ? 5.444 15.658 -30.809 1.00 88.81 191 HIS A CA 1
ATOM 1557 C C . HIS A 1 191 ? 4.298 15.068 -31.641 1.00 88.81 191 HIS A C 1
ATOM 1559 O O . HIS A 1 191 ? 4.551 14.260 -32.541 1.00 88.81 191 HIS A O 1
ATOM 1565 N N . CYS A 1 192 ? 3.064 15.513 -31.390 1.00 85.81 192 CYS A N 1
ATOM 1566 C CA . CYS A 1 192 ? 1.844 15.088 -32.084 1.00 85.81 192 CYS A CA 1
ATOM 1567 C C . CYS A 1 192 ? 1.014 16.260 -32.641 1.00 85.81 192 CYS A C 1
ATOM 1569 O O . CYS A 1 192 ? 1.002 17.376 -32.065 1.00 85.81 192 CYS A O 1
#

Foldseek 3Di:
DDKDKDKDKFQDPVCQLVVLQVCQLVPADCVVPVPSGNDADEAEDPPDEALEPVRQVVVVVVCCVVVNPQYKYKHKYQYQDPDDQPPLLVVLVVVLVVLVVVLVVLCVCQWLLNDPDQWAAAPPPRDIDGSVPDPGQADPVPRHGRGDPVSVVVSVVSVVVNVVSVVVSVVVSSVVSVVHRMMITIMHMHHD

Organism: NCBI:txid54005

Radius of gyration: 27.96 Å; chains: 1; bounding box: 51×42×78 Å

Secondary structure (DSSP, 8-state):
--EEEEEEEESSGGGHHHHHHHHHHHHS-TTT-TT----S-EEE-TT--BSSHHHHHHHHHHHHHHH-TT-EEEEEEE----PPPPHHHHHHHHHHHHHHHHHHHHHHHT-GGG-S-SEEE-TTT--EEEGGG--SSB-TTT--B-S-HHHHHHHHHHHHHHHHHHHHHHHHHHHHHTTSPEEEEEEEEEE-

Sequence (192 aa):
MGHCTDYIVVDKKKDIMGVAQDFAFYNTNRRENPSGSYNNVLDILEGTVYEDFDSANLKASELETIRGSYNDFAIPFYSSVKQEPTKQMKNLIRRLEKITVDKCEYDEKHSIKNLSSKLITCKHCESKLAKDFLKRNNCPVCGKDLRSQYILDRIKKYDEDYKKVNKQLVEISKKRNKKGPIKWLVKVEVHC

pLDDT: mean 90.6, std 6.49, range [59.44, 97.56]